Protein AF-A0A812JKE9-F1 (afdb_monomer_lite)

Radius of gyration: 22.15 Å; chains: 1; bounding box: 52×51×67 Å

Secondary structure (DSSP, 8-state):
---HHHHHHHHHHHHT-S-HHHHHHHHHHHHHHHHHHHHHHTS-GGGTB-HHHHHHHHHHTTTTS-PPP--TTTTTS--SSTTTTHHHHHHHTTTT-EEEETTEEE---B-HHHHHHHHHHHHHHHHTT-----SSSS--SEEETTTTT-HHHHHHHIIIIIHHHHHHHSTTTSS---EEEEEEE-B-GGGTSSB-EEEEEE-SSSEEEEEEE-S--S-EEEEEEEETTSTTTTSEEEEEEPSS--EEEEEEEE-S----S-PEEEEEEE-

pLDDT: mean 71.13, std 16.64, range [35.12, 91.56]

Structure (mmCIF, N/CA/C/O backbone):
data_AF-A0A812JKE9-F1
#
_entry.id   AF-A0A812JKE9-F1
#
loop_
_atom_site.group_PDB
_atom_site.id
_atom_site.type_symbol
_atom_site.label_atom_id
_atom_site.label_alt_id
_atom_site.label_comp_id
_atom_site.label_asym_id
_atom_site.label_entity_id
_atom_site.label_seq_id
_atom_site.pdbx_PDB_ins_code
_atom_site.Cartn_x
_atom_site.Cartn_y
_atom_site.Cartn_z
_atom_site.occupancy
_atom_site.B_iso_or_equiv
_atom_site.auth_seq_id
_atom_site.auth_comp_id
_atom_site.auth_asym_id
_atom_site.auth_atom_id
_atom_site.pdbx_PDB_model_num
ATOM 1 N N . MET A 1 1 ? 4.726 -17.428 24.607 1.00 35.12 1 MET A N 1
ATOM 2 C CA . MET A 1 1 ? 3.629 -18.123 25.317 1.00 35.12 1 MET A CA 1
ATOM 3 C C . MET A 1 1 ? 3.468 -17.506 26.710 1.00 35.12 1 MET A C 1
ATOM 5 O O . MET A 1 1 ? 3.909 -18.094 27.684 1.00 35.12 1 MET A O 1
ATOM 9 N N . VAL A 1 2 ? 2.908 -16.292 26.806 1.00 38.97 2 VAL A N 1
ATOM 10 C CA . VAL A 1 2 ? 2.657 -15.586 28.082 1.00 38.97 2 VAL A CA 1
ATOM 11 C C . VAL A 1 2 ? 1.394 -14.734 27.911 1.00 38.97 2 VAL A C 1
ATOM 13 O O . VAL A 1 2 ? 1.478 -13.627 27.402 1.00 38.97 2 VAL A O 1
ATOM 16 N N . LEU A 1 3 ? 0.230 -15.288 28.260 1.00 35.16 3 LEU A N 1
ATOM 17 C CA . LEU A 1 3 ? -1.089 -14.629 28.183 1.00 35.16 3 LEU A CA 1
ATOM 18 C C . LEU A 1 3 ? -2.112 -15.011 29.291 1.00 35.16 3 LEU A C 1
ATOM 20 O O . LEU A 1 3 ? -2.928 -14.144 29.595 1.00 35.16 3 LEU A O 1
ATOM 24 N N . PRO A 1 4 ? -2.094 -16.199 29.953 1.00 46.66 4 PRO A N 1
ATOM 25 C CA . PRO A 1 4 ? -3.204 -16.611 30.836 1.00 46.66 4 PRO A CA 1
ATOM 26 C C . PRO A 1 4 ? -3.568 -15.620 31.952 1.00 46.66 4 PRO A C 1
ATOM 28 O O . PRO A 1 4 ? -4.738 -15.330 32.176 1.00 46.66 4 PRO A O 1
ATOM 31 N N . LYS A 1 5 ? -2.562 -15.029 32.613 1.00 44.50 5 LYS A N 1
ATOM 32 C CA . LYS A 1 5 ? -2.777 -14.167 33.788 1.00 44.50 5 LYS A CA 1
ATOM 33 C C . LYS A 1 5 ? -3.502 -12.847 33.496 1.00 44.50 5 LYS A C 1
ATOM 35 O O . LYS A 1 5 ? -4.010 -12.238 34.429 1.00 44.50 5 LYS A O 1
ATOM 40 N N . GLN A 1 6 ? -3.535 -12.379 32.245 1.00 45.44 6 GLN A N 1
ATOM 41 C CA . GLN A 1 6 ? -4.278 -11.160 31.894 1.00 45.44 6 GLN A CA 1
ATOM 42 C C . GLN A 1 6 ? -5.751 -11.454 31.582 1.00 45.44 6 GLN A C 1
ATOM 44 O O . GLN A 1 6 ? -6.602 -10.631 31.909 1.00 45.44 6 GLN A O 1
ATOM 49 N N . GLU A 1 7 ? -6.063 -12.631 31.028 1.00 47.06 7 GLU A N 1
ATOM 50 C CA . GLU A 1 7 ? -7.447 -13.070 30.798 1.00 47.06 7 GLU A CA 1
ATOM 51 C C . GLU A 1 7 ? -8.168 -13.318 32.139 1.00 47.06 7 GLU A C 1
ATOM 53 O O . GLU A 1 7 ? -9.279 -12.826 32.335 1.00 47.06 7 GLU A O 1
ATOM 58 N N . GLU A 1 8 ? -7.508 -13.968 33.109 1.00 51.12 8 GLU A N 1
ATOM 59 C CA . GLU A 1 8 ? -8.048 -14.173 34.468 1.00 51.12 8 GLU A CA 1
ATOM 60 C C . GLU A 1 8 ? -8.287 -12.844 35.209 1.00 51.12 8 GLU A C 1
ATOM 62 O O . GLU A 1 8 ? -9.342 -12.649 35.811 1.00 51.12 8 GLU A O 1
ATOM 67 N N . MET A 1 9 ? -7.335 -11.905 35.132 1.00 49.47 9 MET A N 1
ATOM 68 C CA . MET A 1 9 ? -7.422 -10.606 35.812 1.00 49.47 9 MET A CA 1
ATOM 69 C C . MET A 1 9 ? -8.512 -9.696 35.226 1.00 49.47 9 MET A C 1
ATOM 71 O O . MET A 1 9 ? -9.181 -8.983 35.970 1.00 49.47 9 MET A O 1
ATOM 75 N N . LEU A 1 10 ? -8.706 -9.707 33.903 1.00 49.03 10 LEU A N 1
ATOM 76 C CA . LEU A 1 10 ? -9.804 -8.970 33.271 1.00 49.03 10 LEU A CA 1
ATOM 77 C C . LEU A 1 10 ? -11.162 -9.596 33.596 1.00 49.03 10 LEU A C 1
ATOM 79 O O . LEU A 1 10 ? -12.120 -8.863 33.818 1.00 49.03 10 LEU A O 1
ATOM 83 N N . SER A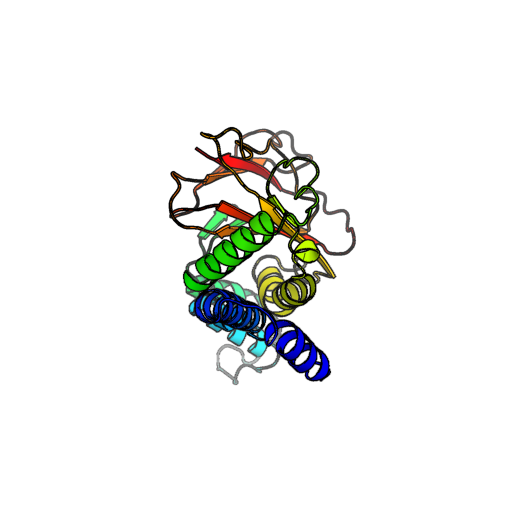 1 11 ? -11.237 -10.927 33.669 1.00 55.47 11 SER A N 1
ATOM 84 C CA . SER A 1 11 ? -12.476 -11.636 34.007 1.00 55.47 11 SER A CA 1
ATOM 85 C C . SER A 1 11 ? -12.943 -11.299 35.427 1.00 55.47 11 SER A C 1
ATOM 87 O O . SER A 1 11 ? -14.098 -10.920 35.605 1.00 55.47 11 SER A O 1
ATOM 89 N N . SER A 1 12 ? -12.047 -11.331 36.421 1.00 59.03 12 SER A N 1
ATOM 90 C CA . SER A 1 12 ? -12.404 -11.009 37.811 1.00 59.03 12 SER A CA 1
ATOM 91 C C . SER A 1 12 ? -12.778 -9.536 38.022 1.00 59.03 12 SER A C 1
ATOM 93 O O . SER A 1 12 ? -13.699 -9.246 38.779 1.00 59.03 12 SER A O 1
ATOM 95 N N . LEU A 1 13 ? -12.153 -8.602 37.293 1.00 54.75 13 LEU A N 1
ATOM 96 C CA . LEU A 1 13 ? -12.527 -7.177 37.294 1.00 54.75 13 LEU A CA 1
ATOM 97 C C . LEU A 1 13 ? -13.944 -6.898 36.752 1.00 54.75 13 LEU A C 1
ATOM 99 O O . LEU A 1 13 ? -14.454 -5.791 36.928 1.00 54.75 13 LEU A O 1
ATOM 103 N N . LEU A 1 14 ? -14.567 -7.866 36.073 1.00 53.22 14 LEU A N 1
ATOM 104 C CA . LEU A 1 14 ? -15.873 -7.721 35.427 1.00 53.22 14 LEU A CA 1
ATOM 105 C C . LEU A 1 14 ? -17.004 -8.438 36.187 1.00 53.22 14 LEU A C 1
ATOM 107 O O . LEU A 1 14 ? -18.167 -8.106 35.972 1.00 53.22 14 LEU A O 1
ATOM 111 N N . GLU A 1 15 ? -16.722 -9.366 37.104 1.00 56.12 15 GLU A N 1
ATOM 112 C CA . GLU A 1 15 ? -17.781 -10.093 37.831 1.00 56.12 15 GLU A CA 1
ATOM 113 C C . GLU A 1 15 ? -18.579 -9.209 38.816 1.00 56.12 15 GLU A C 1
ATOM 115 O O . GLU A 1 15 ? -19.767 -9.460 39.035 1.00 56.12 15 GLU A O 1
ATOM 120 N N . ASP A 1 16 ? -17.973 -8.133 39.333 1.00 56.72 16 ASP A N 1
ATOM 121 C CA . ASP A 1 16 ? -18.543 -7.267 40.382 1.00 56.72 16 ASP A CA 1
ATOM 122 C C . ASP A 1 16 ? -19.416 -6.091 39.876 1.00 56.72 16 ASP A C 1
ATOM 124 O O . ASP A 1 16 ? -19.955 -5.322 40.678 1.00 56.72 16 ASP A O 1
ATOM 128 N N . LEU A 1 17 ? -19.595 -5.912 38.559 1.00 51.66 17 LEU A N 1
ATOM 129 C CA . LEU A 1 17 ? -20.320 -4.751 38.013 1.00 51.66 17 LEU A CA 1
ATOM 130 C C . LEU A 1 17 ? -21.839 -4.997 37.828 1.00 51.66 17 LEU A C 1
ATOM 132 O O . LEU A 1 17 ? -22.250 -5.931 37.128 1.00 51.66 17 LEU A O 1
ATOM 136 N N . PRO A 1 18 ? -22.721 -4.134 38.381 1.00 47.62 18 PRO A N 1
ATOM 137 C CA . PRO A 1 18 ? -24.167 -4.288 38.244 1.00 47.62 18 PRO A CA 1
ATOM 138 C C . PRO A 1 18 ? -24.643 -3.927 36.829 1.00 47.62 18 PRO A C 1
ATOM 140 O O . PRO A 1 18 ? -24.524 -2.788 36.385 1.00 47.62 18 PRO A O 1
ATOM 143 N N . GLY A 1 19 ? -25.242 -4.898 36.134 1.00 55.62 19 GLY A N 1
ATOM 144 C CA . GLY A 1 19 ? -25.811 -4.702 34.791 1.00 55.62 19 GLY A CA 1
ATOM 145 C C . GLY A 1 19 ? -25.475 -5.824 33.812 1.00 55.62 19 GLY A C 1
ATOM 146 O O . GLY A 1 19 ? -25.003 -5.557 32.710 1.00 55.62 19 GLY A O 1
ATOM 147 N N . LYS A 1 20 ? -25.719 -7.086 34.200 1.00 52.47 20 LYS A N 1
ATOM 148 C CA . LYS A 1 20 ? -25.190 -8.290 33.523 1.00 52.47 20 LYS A CA 1
ATOM 149 C C . LYS A 1 20 ? -25.412 -8.354 32.003 1.00 52.47 20 LYS A C 1
ATOM 151 O O . LYS A 1 20 ? -24.561 -8.894 31.314 1.00 52.47 20 LYS A O 1
ATOM 156 N N . GLN A 1 21 ? -26.497 -7.794 31.462 1.00 54.78 21 GLN A N 1
ATOM 157 C CA . GLN A 1 21 ? -26.738 -7.759 30.008 1.00 54.78 21 GLN A CA 1
ATOM 158 C C . GLN A 1 21 ? -25.895 -6.700 29.278 1.00 54.78 21 GLN A C 1
ATOM 160 O O . GLN A 1 21 ? -25.308 -7.002 28.241 1.00 54.78 21 GLN A O 1
ATOM 165 N N . ALA A 1 22 ? -25.787 -5.486 29.826 1.00 50.97 22 ALA A N 1
ATOM 166 C CA . ALA A 1 22 ? -24.920 -4.446 29.269 1.00 50.97 22 ALA A CA 1
ATOM 167 C C . ALA A 1 22 ? -23.444 -4.850 29.391 1.00 50.97 22 ALA A C 1
ATOM 169 O O . ALA A 1 22 ? -22.674 -4.683 28.448 1.00 50.97 22 ALA A O 1
ATOM 170 N N . LEU A 1 23 ? -23.073 -5.460 30.521 1.00 48.72 23 LEU A N 1
ATOM 171 C CA . LEU A 1 23 ? -21.725 -5.965 30.726 1.00 48.72 23 LEU A CA 1
ATOM 172 C C . LEU A 1 23 ? -21.407 -7.144 29.803 1.00 48.72 23 LEU A C 1
ATOM 174 O O . LEU A 1 23 ? -20.358 -7.127 29.178 1.00 48.72 23 LEU A O 1
ATOM 178 N N . ALA A 1 24 ? -22.312 -8.115 29.630 1.00 48.69 24 ALA A N 1
ATOM 179 C CA . ALA A 1 24 ? -22.117 -9.210 28.677 1.00 48.69 24 ALA A CA 1
ATOM 180 C C . ALA A 1 24 ? -21.975 -8.710 27.229 1.00 48.69 24 ALA A C 1
ATOM 182 O O . ALA A 1 24 ? -21.157 -9.246 26.489 1.00 48.69 24 ALA A O 1
ATOM 183 N N . ALA A 1 25 ? -22.696 -7.656 26.831 1.00 51.53 25 ALA A N 1
ATOM 184 C CA . ALA A 1 25 ? -22.502 -7.020 25.527 1.00 51.53 25 ALA A CA 1
ATOM 185 C C . ALA A 1 25 ? -21.120 -6.353 25.411 1.00 51.53 25 ALA A C 1
ATOM 187 O O . ALA A 1 25 ? -20.430 -6.554 24.413 1.00 51.53 25 ALA A O 1
ATOM 188 N N . VAL A 1 26 ? -20.674 -5.614 26.434 1.00 52.88 26 VAL A N 1
ATOM 189 C CA . VAL A 1 26 ? -19.324 -5.021 26.475 1.00 52.88 26 VAL A CA 1
ATOM 190 C C . VAL A 1 26 ? -18.241 -6.105 26.459 1.00 52.88 26 VAL A C 1
ATOM 192 O O . VAL A 1 26 ? -17.297 -5.988 25.686 1.00 52.88 26 VAL A O 1
ATOM 195 N N . VAL A 1 27 ? -18.392 -7.173 27.246 1.00 52.12 27 VAL A N 1
ATOM 196 C CA . VAL A 1 27 ? -17.450 -8.301 27.343 1.00 52.12 27 VAL A CA 1
ATOM 197 C C . VAL A 1 27 ? -17.414 -9.101 26.044 1.00 52.12 27 VAL A C 1
ATOM 199 O O . VAL A 1 27 ? -16.321 -9.377 25.567 1.00 52.12 27 VAL A O 1
ATOM 202 N N . SER A 1 28 ? -18.563 -9.403 25.423 1.00 51.88 28 SER A N 1
ATOM 203 C CA . SER A 1 28 ? -18.612 -9.994 24.076 1.00 51.88 28 SER A CA 1
ATOM 204 C C . SER A 1 28 ? -17.886 -9.090 23.097 1.00 51.88 28 SER A C 1
ATOM 206 O O . SER A 1 28 ? -16.969 -9.547 22.439 1.00 51.88 28 SER A O 1
ATOM 208 N N . THR A 1 29 ? -18.177 -7.785 23.085 1.00 54.06 29 THR A N 1
ATOM 209 C CA . THR A 1 29 ? -17.483 -6.848 22.191 1.00 54.06 29 THR A CA 1
ATOM 210 C C . THR A 1 29 ? -15.973 -6.812 22.464 1.00 54.06 29 THR A C 1
ATOM 212 O O . THR A 1 29 ? -15.193 -6.720 21.526 1.00 54.06 29 THR A O 1
ATOM 215 N N . VAL A 1 30 ? -15.521 -6.908 23.720 1.00 54.34 30 VAL A N 1
ATOM 216 C CA . VAL A 1 30 ? -14.092 -7.006 24.077 1.00 54.34 30 VAL A CA 1
ATOM 217 C C . VAL A 1 30 ? -13.493 -8.347 23.645 1.00 54.34 30 VAL A C 1
ATOM 219 O O . VAL A 1 30 ? -12.358 -8.365 23.183 1.00 54.34 30 VAL A O 1
ATOM 222 N N . TRP A 1 31 ? -14.233 -9.451 23.729 1.00 48.84 31 TRP A N 1
ATOM 223 C CA . TRP A 1 31 ? -13.770 -10.772 23.309 1.00 48.84 31 TRP A CA 1
ATOM 224 C C . TRP A 1 31 ? -13.749 -10.923 21.785 1.00 48.84 31 TRP A C 1
ATOM 226 O O . TRP A 1 31 ? -12.776 -11.428 21.242 1.00 48.84 31 TRP A O 1
ATOM 236 N N . ASP A 1 32 ? -14.752 -10.392 21.087 1.00 53.97 32 ASP A N 1
ATOM 237 C CA . ASP A 1 32 ? -14.814 -10.262 19.631 1.00 53.97 32 ASP A CA 1
ATOM 238 C C . ASP A 1 32 ? -13.714 -9.316 19.120 1.00 53.97 32 ASP A C 1
ATOM 240 O O . ASP A 1 32 ? -13.079 -9.603 18.109 1.00 53.97 32 ASP A O 1
ATOM 244 N N . ARG A 1 33 ? -13.399 -8.236 19.855 1.00 54.94 33 ARG A N 1
ATOM 245 C CA . ARG A 1 33 ? -12.223 -7.382 19.596 1.00 54.94 33 ARG A CA 1
ATOM 246 C C . ARG A 1 33 ? -10.916 -8.129 19.825 1.00 54.94 33 ARG A C 1
ATOM 248 O O . ARG A 1 33 ? -10.059 -8.073 18.959 1.00 54.94 33 ARG A O 1
ATOM 255 N N . LEU A 1 34 ? -10.755 -8.861 20.930 1.00 51.88 34 LEU A N 1
ATOM 256 C CA . LEU A 1 34 ? -9.576 -9.704 21.176 1.00 51.88 34 LEU A CA 1
ATOM 257 C C . LEU A 1 34 ? -9.468 -10.847 20.157 1.00 51.88 34 LEU A C 1
ATOM 259 O O . LEU A 1 34 ? -8.362 -11.274 19.840 1.00 51.88 34 LEU A O 1
ATOM 263 N N . ALA A 1 35 ? -10.585 -11.321 19.605 1.00 50.03 35 ALA A N 1
ATOM 264 C CA . ALA A 1 35 ? -10.626 -12.271 18.504 1.00 50.03 35 ALA A CA 1
ATOM 265 C C . ALA A 1 35 ? -10.258 -11.607 17.170 1.00 50.03 35 ALA A C 1
ATOM 267 O O . ALA A 1 35 ? -9.522 -12.217 16.406 1.00 50.03 35 ALA A O 1
ATOM 268 N N . ALA A 1 36 ? -10.667 -10.361 16.912 1.00 47.62 36 ALA A N 1
ATOM 269 C CA . ALA A 1 36 ? -10.234 -9.561 15.761 1.00 47.62 36 ALA A CA 1
ATOM 270 C C . ALA A 1 36 ? -8.747 -9.152 15.844 1.00 47.62 36 ALA A C 1
ATOM 272 O O . ALA A 1 36 ? -8.081 -9.115 14.815 1.00 47.62 36 ALA A O 1
ATOM 273 N N . PHE A 1 37 ? -8.231 -8.933 17.061 1.00 51.12 37 PHE A N 1
ATOM 274 C CA . PHE A 1 37 ? -6.814 -8.735 17.409 1.00 51.12 37 PHE A CA 1
ATOM 275 C C . PHE A 1 37 ? -5.999 -10.040 17.427 1.00 51.12 37 PHE A C 1
ATOM 277 O O . PHE A 1 37 ? -4.779 -9.993 17.325 1.00 51.12 37 PHE A O 1
ATOM 284 N N . ARG A 1 38 ? -6.623 -11.214 17.600 1.00 49.06 38 ARG A N 1
ATOM 285 C CA . ARG A 1 38 ? -5.969 -12.532 17.435 1.00 49.06 38 ARG A CA 1
ATOM 286 C C . ARG A 1 38 ? -6.007 -12.985 15.977 1.00 49.06 38 ARG A C 1
ATOM 288 O O . ARG A 1 38 ? -5.033 -13.533 15.472 1.00 49.06 38 ARG A O 1
ATOM 295 N N . VAL A 1 39 ? -7.081 -12.677 15.259 1.00 48.09 39 VAL A N 1
ATOM 296 C CA . VAL A 1 39 ? -7.025 -12.384 13.824 1.00 48.09 39 VAL A CA 1
ATOM 297 C C . VAL A 1 39 ? -6.072 -11.189 13.613 1.00 48.09 39 VAL A C 1
ATOM 299 O O . VAL A 1 39 ? -5.662 -10.548 14.573 1.00 48.09 39 VAL A O 1
ATOM 302 N N . LEU A 1 40 ? -5.595 -10.940 12.393 1.00 51.47 40 LEU A N 1
ATOM 303 C CA . LEU A 1 40 ? -4.446 -10.053 12.142 1.00 51.47 40 LEU A CA 1
ATOM 304 C C . LEU A 1 40 ? -3.163 -10.585 12.819 1.00 51.47 40 LEU A C 1
ATOM 306 O O . LEU A 1 40 ? -2.409 -11.290 12.158 1.00 51.47 40 LEU A O 1
ATOM 310 N N . PHE A 1 41 ? -2.930 -10.356 14.118 1.00 49.50 41 PHE A N 1
ATOM 311 C CA . PHE A 1 41 ? -1.665 -10.692 14.796 1.00 49.50 41 PHE A CA 1
ATOM 312 C C . PHE A 1 41 ? -1.319 -12.194 14.842 1.00 49.50 41 PHE A C 1
ATOM 314 O O . PHE A 1 41 ? -0.140 -12.524 14.946 1.00 49.50 41 PHE A O 1
ATOM 321 N N . ALA A 1 42 ? -2.289 -13.116 14.762 1.00 45.34 42 ALA A N 1
ATOM 322 C CA . ALA A 1 42 ? -2.026 -14.555 14.576 1.00 45.34 42 ALA A CA 1
ATOM 323 C C . ALA A 1 42 ? -2.538 -15.106 13.230 1.00 45.34 42 ALA A C 1
ATOM 325 O O . ALA A 1 42 ? -2.420 -16.302 12.960 1.00 45.34 42 ALA A O 1
ATOM 326 N N . SER A 1 43 ? -3.085 -14.251 12.360 1.00 50.12 43 SER A N 1
ATOM 327 C CA . SER A 1 43 ? -3.413 -14.622 10.980 1.00 50.12 43 SER A CA 1
ATOM 328 C C . SER A 1 43 ? -2.205 -14.386 10.089 1.00 50.12 43 SER A C 1
ATOM 330 O O . SER A 1 43 ? -1.741 -13.258 9.965 1.00 50.12 43 SER A O 1
ATOM 332 N N . SER A 1 44 ? -1.736 -15.408 9.372 1.00 66.38 44 SER A N 1
ATOM 333 C CA . SER A 1 44 ? -0.840 -15.142 8.244 1.00 66.38 44 SER A CA 1
ATOM 334 C C . SER A 1 44 ? -1.558 -14.199 7.275 1.00 66.38 44 SER A C 1
ATOM 336 O O . SER A 1 44 ? -2.638 -14.559 6.800 1.00 66.38 44 SER A O 1
ATOM 338 N N . TRP A 1 45 ? -0.951 -13.059 6.931 1.00 72.00 45 TRP A N 1
ATOM 339 C CA . TRP A 1 45 ? -1.477 -12.086 5.959 1.00 72.00 45 TRP A CA 1
ATOM 340 C C . TRP A 1 45 ? -2.058 -12.738 4.696 1.00 72.00 45 TRP A C 1
ATOM 342 O O . TRP A 1 45 ? -3.056 -12.277 4.157 1.00 72.00 45 TRP A O 1
ATOM 352 N N . LEU A 1 46 ? -1.499 -13.885 4.299 1.00 77.81 46 LEU A N 1
ATOM 353 C CA . LEU A 1 46 ? -1.971 -14.815 3.270 1.00 77.81 46 LEU A CA 1
ATOM 354 C C . LEU A 1 46 ? -3.486 -15.126 3.270 1.00 77.81 46 LEU A C 1
ATOM 356 O O . LEU A 1 46 ? -4.011 -15.457 2.209 1.00 77.81 46 LEU A O 1
ATOM 360 N N . SER A 1 47 ? -4.203 -15.089 4.402 1.00 82.88 47 SER A N 1
ATOM 361 C CA . SER A 1 47 ? -5.673 -15.269 4.431 1.00 82.88 47 SER A CA 1
ATOM 362 C C . SER A 1 47 ? -6.443 -14.041 3.945 1.00 82.88 47 SER A C 1
ATOM 364 O O . SER A 1 47 ? -7.584 -14.166 3.513 1.00 82.88 47 SER A O 1
ATOM 366 N N . PHE A 1 48 ? -5.806 -12.876 4.014 1.00 88.00 48 PHE A N 1
ATOM 367 C CA . PHE A 1 48 ? -6.342 -11.564 3.675 1.00 88.00 48 PHE A CA 1
ATOM 368 C C . PHE A 1 48 ? -5.841 -11.021 2.334 1.00 88.00 48 PHE A C 1
ATOM 370 O O . PHE A 1 48 ? -6.337 -9.995 1.879 1.00 88.00 48 PHE A O 1
ATOM 377 N N . LEU A 1 49 ? -4.894 -11.704 1.687 1.00 89.88 49 LEU A N 1
ATOM 378 C CA . LEU A 1 49 ? -4.464 -11.385 0.327 1.00 89.88 49 LEU A CA 1
ATOM 379 C C . LEU A 1 49 ? -5.494 -11.831 -0.710 1.00 89.88 49 LEU A C 1
ATOM 381 O O . LEU A 1 49 ? -6.180 -12.841 -0.527 1.00 89.88 49 LEU A O 1
ATOM 385 N N . ASP A 1 50 ? -5.505 -11.148 -1.853 1.00 89.81 50 ASP A N 1
ATOM 386 C CA . ASP A 1 50 ? -6.128 -11.669 -3.067 1.00 89.81 50 ASP A CA 1
ATOM 387 C C . ASP A 1 50 ? -5.629 -13.112 -3.352 1.00 89.81 50 ASP A C 1
ATOM 389 O O . ASP A 1 50 ? -4.423 -13.383 -3.259 1.00 89.81 50 ASP A O 1
ATOM 393 N N . PRO A 1 51 ? -6.510 -14.072 -3.704 1.00 88.81 51 PRO A N 1
ATOM 394 C CA . PRO A 1 51 ? -6.111 -15.463 -3.921 1.00 88.81 51 PRO A CA 1
ATOM 395 C C . PRO A 1 51 ? -5.026 -15.652 -4.992 1.00 88.81 51 PRO A C 1
ATOM 397 O O . PRO A 1 51 ? -4.200 -16.562 -4.882 1.00 88.81 51 PRO A O 1
ATOM 400 N N . ARG A 1 52 ? -4.992 -14.800 -6.021 1.00 88.56 52 ARG A N 1
ATOM 401 C CA . ARG A 1 52 ? -3.984 -14.823 -7.090 1.00 88.56 52 ARG A CA 1
ATOM 402 C C . ARG A 1 52 ? -2.656 -14.283 -6.577 1.00 88.56 52 ARG A C 1
ATOM 404 O O . ARG A 1 52 ? -1.625 -14.890 -6.864 1.00 88.56 52 ARG A O 1
ATOM 411 N N . LEU A 1 53 ? -2.678 -13.226 -5.759 1.00 88.94 53 LEU A N 1
ATOM 412 C CA . LEU A 1 53 ? -1.485 -12.716 -5.073 1.00 88.94 53 LEU A CA 1
ATOM 413 C C . LEU A 1 53 ? -0.904 -13.767 -4.119 1.00 88.94 53 LEU A C 1
ATOM 415 O O . LEU A 1 53 ? 0.293 -14.052 -4.155 1.00 88.94 53 LEU A O 1
ATOM 419 N N . ARG A 1 54 ? -1.749 -14.433 -3.326 1.00 88.38 54 ARG A N 1
ATOM 420 C CA . ARG A 1 54 ? -1.328 -15.540 -2.454 1.00 88.38 54 ARG A CA 1
ATOM 421 C C . ARG A 1 54 ? -0.656 -16.671 -3.247 1.00 88.38 54 ARG A C 1
ATOM 423 O O . ARG A 1 54 ? 0.384 -17.185 -2.834 1.00 88.38 54 ARG A O 1
ATOM 430 N N . LEU A 1 55 ? -1.223 -17.047 -4.398 1.00 85.31 55 LEU A N 1
ATOM 431 C CA . LEU A 1 55 ? -0.655 -18.058 -5.302 1.00 85.31 55 LEU A CA 1
ATOM 432 C C . LEU A 1 55 ? 0.628 -17.592 -6.012 1.00 85.31 55 LEU A C 1
ATOM 434 O O . LEU A 1 55 ? 1.475 -18.428 -6.333 1.00 85.31 55 LEU A O 1
ATOM 438 N N . LEU A 1 56 ? 0.780 -16.291 -6.276 1.00 84.69 56 LEU A N 1
ATOM 439 C CA . LEU A 1 56 ? 2.017 -15.691 -6.781 1.00 84.69 56 LEU A CA 1
ATOM 440 C C . LEU A 1 56 ? 3.130 -15.820 -5.737 1.00 84.69 56 LEU A C 1
ATOM 442 O O . LEU A 1 56 ? 4.162 -16.419 -6.035 1.00 84.69 56 LEU A O 1
ATOM 446 N N . LEU A 1 57 ? 2.902 -15.327 -4.517 1.00 84.62 57 LEU A N 1
ATOM 447 C CA . LEU A 1 57 ? 3.884 -15.359 -3.429 1.00 84.62 57 LEU A CA 1
ATOM 448 C C . LEU A 1 57 ? 4.335 -16.788 -3.120 1.00 84.62 57 LEU A C 1
ATOM 450 O O . LEU A 1 57 ? 5.532 -17.054 -3.071 1.00 84.62 57 LEU A O 1
ATOM 454 N N . ALA A 1 58 ? 3.397 -17.737 -3.032 1.00 82.75 58 ALA A N 1
ATOM 455 C CA . ALA A 1 58 ? 3.720 -19.149 -2.825 1.00 82.75 58 ALA A CA 1
ATOM 456 C C . ALA A 1 58 ? 4.655 -19.723 -3.911 1.00 82.75 58 ALA A C 1
ATOM 458 O O . ALA A 1 58 ? 5.495 -20.567 -3.607 1.00 82.75 58 ALA A O 1
ATOM 459 N N . ARG A 1 59 ? 4.547 -19.258 -5.166 1.00 79.31 59 ARG A N 1
ATOM 460 C CA . ARG A 1 59 ? 5.457 -19.650 -6.258 1.00 79.31 59 ARG A CA 1
ATOM 461 C C . ARG A 1 59 ? 6.795 -18.923 -6.204 1.00 79.31 59 ARG A C 1
ATOM 463 O O . ARG A 1 59 ? 7.809 -19.554 -6.479 1.00 79.31 59 ARG A O 1
ATOM 470 N N . LEU A 1 60 ? 6.814 -17.639 -5.843 1.00 77.12 60 LEU A N 1
ATOM 471 C CA . LEU A 1 60 ? 8.059 -16.884 -5.659 1.00 77.12 60 LEU A CA 1
ATOM 472 C C . LEU A 1 60 ? 8.914 -17.518 -4.548 1.00 77.12 60 LEU A C 1
ATOM 474 O O . LEU A 1 60 ? 10.102 -17.747 -4.758 1.00 77.12 60 LEU A O 1
ATOM 478 N N . SER A 1 61 ? 8.301 -17.937 -3.436 1.00 69.69 61 SER A N 1
ATOM 479 C CA . SER A 1 61 ? 8.982 -18.666 -2.353 1.00 69.69 61 SER A CA 1
ATOM 480 C C . SER A 1 61 ? 9.482 -20.066 -2.744 1.00 69.69 61 SER A C 1
ATOM 482 O O . SER A 1 61 ? 10.391 -20.584 -2.104 1.00 69.69 61 SER A O 1
ATOM 484 N N . GLN A 1 62 ? 8.909 -20.693 -3.779 1.00 63.38 62 GLN A N 1
ATOM 485 C CA . GLN A 1 62 ? 9.340 -22.000 -4.307 1.00 63.38 62 GLN A CA 1
ATOM 486 C C . GLN A 1 62 ? 10.383 -21.886 -5.437 1.00 63.38 62 GLN A C 1
ATOM 488 O O . GLN A 1 62 ? 11.006 -22.882 -5.803 1.00 63.38 62 GLN A O 1
ATOM 493 N N . GLY A 1 63 ? 10.574 -20.693 -6.010 1.00 53.94 63 GLY A N 1
ATOM 494 C CA . GLY A 1 63 ? 11.367 -20.477 -7.226 1.00 53.94 63 GLY A CA 1
ATOM 495 C C . GLY A 1 63 ? 12.888 -20.541 -7.055 1.00 53.94 63 GLY A C 1
ATOM 496 O O . GLY A 1 63 ? 13.605 -20.488 -8.049 1.00 53.94 63 GLY A O 1
ATOM 497 N N . SER A 1 64 ? 13.397 -20.667 -5.829 1.00 50.06 64 SER A N 1
ATOM 498 C CA . SER A 1 64 ? 14.827 -20.560 -5.506 1.00 50.06 64 SER A CA 1
ATOM 499 C C . SER A 1 64 ? 15.662 -21.829 -5.746 1.00 50.06 64 SER A C 1
ATOM 501 O O . SER A 1 64 ? 16.861 -21.803 -5.477 1.00 50.06 64 SER A O 1
ATOM 503 N N . GLY A 1 65 ? 15.080 -22.941 -6.229 1.00 47.84 65 GLY A N 1
ATOM 504 C CA . GLY A 1 65 ? 15.779 -24.239 -6.191 1.00 47.84 65 GLY A CA 1
ATOM 505 C C . GLY A 1 65 ? 15.435 -25.320 -7.223 1.00 47.84 65 GLY A C 1
ATOM 506 O O . GLY A 1 65 ? 15.898 -26.447 -7.057 1.00 47.84 65 GLY A O 1
ATOM 507 N N . THR A 1 66 ? 14.662 -25.061 -8.286 1.00 42.47 66 THR A N 1
ATOM 508 C CA . THR A 1 66 ? 14.350 -26.113 -9.281 1.00 42.47 66 THR A CA 1
ATOM 509 C C . THR A 1 66 ? 15.270 -26.069 -10.501 1.00 42.47 66 THR A C 1
ATOM 511 O O . THR A 1 66 ? 15.089 -25.236 -11.391 1.00 42.47 66 THR A O 1
ATOM 514 N N . GLN A 1 67 ? 16.213 -27.015 -10.590 1.00 47.31 67 GLN A N 1
ATOM 515 C CA . GLN A 1 67 ? 16.964 -27.265 -11.826 1.00 47.31 67 GLN A CA 1
ATOM 516 C C . GLN A 1 67 ? 16.004 -27.642 -12.966 1.00 47.31 67 GLN A C 1
ATOM 518 O O . GLN A 1 67 ? 15.164 -28.532 -12.827 1.00 47.31 67 GLN A O 1
ATOM 523 N N . HIS A 1 68 ? 16.138 -26.973 -14.112 1.00 47.25 68 HIS A N 1
ATOM 524 C CA . HIS A 1 68 ? 15.304 -27.231 -15.284 1.00 47.25 68 HIS A CA 1
ATOM 525 C C . HIS A 1 68 ? 15.572 -28.654 -15.828 1.00 47.25 68 HIS A C 1
ATOM 527 O O . HIS A 1 68 ? 16.716 -28.956 -16.177 1.00 47.25 68 HIS A O 1
ATOM 533 N N . PRO A 1 69 ? 14.556 -29.529 -15.990 1.00 51.25 69 PRO A N 1
ATOM 534 C CA . PRO A 1 69 ? 14.762 -30.882 -16.512 1.00 51.25 69 PRO A CA 1
ATOM 535 C C . PRO A 1 69 ? 15.326 -30.836 -17.940 1.00 51.25 69 PRO A C 1
ATOM 537 O O . PRO A 1 69 ? 14.945 -29.975 -18.733 1.00 51.25 69 PRO A O 1
ATOM 540 N N . ALA A 1 70 ? 16.244 -31.747 -18.276 1.00 55.84 70 ALA A N 1
ATOM 541 C CA . ALA A 1 70 ? 17.104 -31.665 -19.463 1.00 55.84 70 ALA A CA 1
ATOM 542 C C . ALA A 1 70 ? 16.354 -31.712 -20.817 1.00 55.84 70 ALA A C 1
ATOM 544 O O . ALA A 1 70 ? 16.309 -32.738 -21.502 1.00 55.84 70 ALA A O 1
ATOM 545 N N . CYS A 1 71 ? 15.792 -30.580 -21.249 1.00 56.62 71 CYS A N 1
ATOM 546 C CA . CYS A 1 71 ? 15.096 -30.465 -22.525 1.00 56.62 71 CYS A CA 1
ATOM 547 C C . CYS A 1 71 ? 16.091 -30.343 -23.692 1.00 56.62 71 CYS A C 1
ATOM 549 O O . CYS A 1 71 ? 17.190 -29.797 -23.560 1.00 56.62 71 CYS A O 1
ATOM 551 N N . ARG A 1 72 ? 15.691 -30.808 -24.884 1.00 60.53 72 ARG A N 1
ATOM 552 C CA . ARG A 1 72 ? 16.543 -30.760 -26.091 1.00 60.53 72 ARG A CA 1
ATOM 553 C C . ARG A 1 72 ? 16.968 -29.337 -26.489 1.00 60.53 72 ARG A C 1
ATOM 555 O O . ARG A 1 72 ? 17.964 -29.193 -27.183 1.00 60.53 72 ARG A O 1
ATOM 562 N N . ARG A 1 73 ? 16.240 -28.302 -26.048 1.00 55.28 73 ARG A N 1
ATOM 563 C CA . ARG A 1 73 ? 16.482 -26.889 -26.393 1.00 55.28 73 ARG A CA 1
ATOM 564 C C . ARG A 1 73 ? 17.611 -26.237 -25.579 1.00 55.28 73 ARG A C 1
ATOM 566 O O . ARG A 1 73 ? 18.167 -25.246 -26.039 1.00 55.28 73 ARG A O 1
ATOM 573 N N . CYS A 1 74 ? 17.954 -26.799 -24.414 1.00 56.38 74 CYS A N 1
ATOM 574 C CA . CYS A 1 74 ? 18.947 -26.241 -23.485 1.00 56.38 74 CYS A CA 1
ATOM 575 C C . CYS A 1 74 ? 20.244 -27.066 -23.378 1.00 56.38 74 CYS A C 1
ATOM 577 O O . CYS A 1 74 ? 21.157 -26.666 -22.662 1.00 56.38 74 CYS A O 1
ATOM 579 N N . ARG A 1 75 ? 20.370 -28.202 -24.085 1.00 56.91 75 ARG A N 1
ATOM 580 C CA . ARG A 1 75 ? 21.645 -28.941 -24.149 1.00 56.91 75 ARG A CA 1
ATOM 581 C C . ARG A 1 75 ? 22.731 -28.061 -24.782 1.00 56.91 75 ARG A C 1
ATOM 583 O O . ARG A 1 75 ? 22.542 -27.576 -25.893 1.00 56.91 75 ARG A O 1
ATOM 590 N N . GLY A 1 76 ? 23.863 -27.906 -24.095 1.00 54.69 76 GLY A N 1
ATOM 591 C CA . GLY A 1 76 ? 25.039 -27.197 -24.616 1.00 54.69 76 GLY A CA 1
ATOM 592 C C . GLY A 1 76 ? 24.999 -25.668 -24.508 1.00 54.69 76 GLY A C 1
ATOM 593 O O . GLY A 1 76 ? 25.766 -25.008 -25.198 1.00 54.69 76 GLY A O 1
ATOM 594 N N . ARG A 1 77 ? 24.125 -25.094 -23.671 1.00 52.62 77 ARG A N 1
ATOM 595 C CA . ARG A 1 77 ? 24.182 -23.675 -23.274 1.00 52.62 77 ARG A CA 1
ATOM 596 C C . ARG A 1 77 ? 24.374 -23.584 -21.765 1.00 52.62 77 ARG A C 1
ATOM 598 O O . ARG A 1 77 ? 23.856 -24.438 -21.047 1.00 52.62 77 ARG A O 1
ATOM 605 N N . GLU A 1 78 ? 25.065 -22.553 -21.287 1.00 47.50 78 GLU A N 1
ATOM 606 C CA . GLU A 1 78 ? 25.074 -22.235 -19.857 1.00 47.50 78 GLU A CA 1
ATOM 607 C C . GLU A 1 78 ? 23.634 -21.959 -19.400 1.00 47.50 78 GLU A C 1
ATOM 609 O O . GLU A 1 78 ? 22.915 -21.144 -19.980 1.00 47.50 78 GLU A O 1
ATOM 614 N N . VAL A 1 79 ? 23.176 -22.713 -18.399 1.00 51.03 79 VAL A N 1
ATOM 615 C CA . VAL A 1 79 ? 21.751 -22.797 -18.014 1.00 51.03 79 VAL A CA 1
ATOM 616 C C . VAL A 1 79 ? 21.337 -21.640 -17.086 1.00 51.03 79 VAL A C 1
ATOM 618 O O . VAL A 1 79 ? 20.205 -21.586 -16.619 1.00 51.03 79 VAL A O 1
ATOM 621 N N . THR A 1 80 ? 22.243 -20.704 -16.809 1.00 45.28 80 THR A N 1
ATOM 622 C CA . THR A 1 80 ? 22.176 -19.799 -15.655 1.00 45.28 80 THR A CA 1
ATOM 623 C C . THR A 1 80 ? 21.083 -18.731 -15.744 1.00 45.28 80 THR A C 1
ATOM 625 O O . THR A 1 80 ? 20.326 -18.591 -14.789 1.00 45.28 80 THR A O 1
ATOM 628 N N . ASN A 1 81 ? 20.937 -18.015 -16.870 1.00 45.88 81 ASN A N 1
ATOM 629 C CA . ASN A 1 81 ? 20.240 -16.711 -16.834 1.00 45.88 81 ASN A CA 1
ATOM 630 C C . ASN A 1 81 ? 18.920 -16.604 -17.633 1.00 45.88 81 ASN A C 1
ATOM 632 O O . ASN A 1 81 ? 18.113 -15.723 -17.365 1.00 45.88 81 ASN A O 1
ATOM 636 N N . HIS A 1 82 ? 18.626 -17.488 -18.595 1.00 38.97 82 HIS A N 1
ATOM 637 C CA . HIS A 1 82 ? 17.492 -17.266 -19.520 1.00 38.97 82 HIS A CA 1
ATOM 638 C C . HIS A 1 82 ? 16.084 -17.609 -18.994 1.00 38.97 82 HIS A C 1
ATOM 640 O O . HIS A 1 82 ? 15.105 -17.327 -19.686 1.00 38.97 82 HIS A O 1
ATOM 646 N N . VAL A 1 83 ? 15.956 -18.235 -17.820 1.00 43.75 83 VAL A N 1
ATOM 647 C CA . VAL A 1 83 ? 14.643 -18.603 -17.245 1.00 43.75 83 VAL A CA 1
ATOM 648 C C . VAL A 1 83 ? 14.277 -17.733 -16.040 1.00 43.75 83 VAL A C 1
ATOM 650 O O . VAL A 1 83 ? 13.095 -17.471 -15.842 1.00 43.75 83 VAL A O 1
ATOM 653 N N . ALA A 1 84 ? 15.258 -17.250 -15.270 1.00 48.66 84 ALA A N 1
ATOM 654 C CA . ALA A 1 84 ? 15.018 -16.484 -14.046 1.00 48.66 84 ALA A CA 1
ATOM 655 C C . ALA A 1 84 ? 14.299 -15.148 -14.316 1.00 48.66 84 ALA A C 1
ATOM 657 O O . ALA A 1 84 ? 13.217 -14.925 -13.777 1.00 48.66 84 ALA A O 1
ATOM 658 N N . ASP A 1 85 ? 14.830 -14.315 -15.216 1.00 46.12 85 ASP A N 1
ATOM 659 C CA . ASP A 1 85 ? 14.348 -12.938 -15.442 1.00 46.12 85 ASP A CA 1
ATOM 660 C C . ASP A 1 85 ? 12.910 -12.845 -15.989 1.00 46.12 85 ASP A C 1
ATOM 662 O O . ASP A 1 85 ? 12.210 -11.851 -15.785 1.00 46.12 85 ASP A O 1
ATOM 666 N N . ASP A 1 86 ? 12.440 -13.879 -16.693 1.00 53.97 86 ASP A N 1
ATOM 667 C CA . ASP A 1 86 ? 11.112 -13.887 -17.321 1.00 53.97 86 ASP A CA 1
ATOM 668 C C . ASP A 1 86 ? 10.037 -14.522 -16.412 1.00 53.97 86 ASP A C 1
ATOM 670 O O . ASP A 1 86 ? 8.838 -14.322 -16.626 1.00 53.97 86 ASP A O 1
ATOM 674 N N . VAL A 1 87 ? 10.424 -15.265 -15.364 1.00 55.78 87 VAL A N 1
ATOM 675 C CA . VAL A 1 87 ? 9.474 -15.902 -14.432 1.00 55.78 87 VAL A CA 1
ATOM 676 C C . VAL A 1 87 ? 8.638 -14.877 -13.652 1.00 55.78 87 VAL A C 1
ATOM 678 O O . VAL A 1 87 ? 7.412 -15.018 -13.697 1.00 55.78 87 VAL A O 1
ATOM 681 N N . PRO A 1 88 ? 9.201 -13.823 -13.021 1.00 58.22 88 PRO A N 1
ATOM 682 C CA . PRO A 1 88 ? 8.410 -12.765 -12.394 1.00 58.22 88 PRO A CA 1
ATOM 683 C C . PRO A 1 88 ? 7.407 -12.161 -13.379 1.00 58.22 88 PRO A C 1
ATOM 685 O O . PRO A 1 88 ? 6.202 -12.234 -13.153 1.00 58.22 88 PRO A O 1
ATOM 688 N N . ARG A 1 89 ? 7.864 -11.709 -14.555 1.00 61.50 89 ARG A N 1
ATOM 689 C CA . ARG A 1 89 ? 7.008 -11.106 -15.595 1.00 61.50 89 ARG A CA 1
ATOM 690 C C . ARG A 1 89 ? 5.885 -12.033 -16.074 1.00 61.50 89 ARG A C 1
ATOM 692 O O . ARG A 1 89 ? 4.777 -11.571 -16.342 1.00 61.50 89 ARG A O 1
ATOM 699 N N . ARG A 1 90 ? 6.130 -13.344 -16.179 1.00 64.06 90 ARG A N 1
ATOM 700 C CA . ARG A 1 90 ? 5.097 -14.347 -16.516 1.00 64.06 90 ARG A CA 1
ATOM 701 C C . ARG A 1 90 ? 4.097 -14.585 -15.391 1.00 64.06 90 ARG A C 1
ATOM 703 O O . ARG A 1 90 ? 2.937 -14.876 -15.680 1.00 64.06 90 ARG A O 1
ATOM 710 N N . LEU A 1 91 ? 4.537 -14.515 -14.138 1.00 63.91 91 LEU A N 1
ATOM 711 C CA . LEU A 1 91 ? 3.685 -14.732 -12.973 1.00 63.91 91 LEU A CA 1
ATOM 712 C C . LEU A 1 91 ? 2.851 -13.486 -12.630 1.00 63.91 91 LEU A C 1
ATOM 714 O O . LEU A 1 91 ? 1.682 -13.640 -12.287 1.00 63.91 91 LEU A O 1
ATOM 718 N N . LEU A 1 92 ? 3.389 -12.277 -12.822 1.00 67.88 92 LEU A N 1
ATOM 719 C CA . LEU A 1 92 ? 2.668 -11.006 -12.669 1.00 67.88 92 LEU A CA 1
ATOM 720 C C . LEU A 1 92 ? 1.458 -10.903 -13.616 1.00 67.88 92 LEU A C 1
ATOM 722 O O . LEU A 1 92 ? 0.388 -10.465 -13.204 1.00 67.88 92 LEU A O 1
ATOM 726 N N . ARG A 1 93 ? 1.552 -11.451 -14.838 1.00 67.50 93 ARG A N 1
ATOM 727 C CA . ARG A 1 93 ? 0.401 -11.587 -15.761 1.00 67.50 93 ARG A CA 1
ATOM 728 C C . ARG A 1 93 ? -0.749 -12.472 -15.245 1.00 67.50 93 ARG A C 1
ATOM 730 O O . ARG A 1 93 ? -1.771 -12.558 -15.911 1.00 67.50 93 ARG A O 1
ATOM 737 N N . ARG A 1 94 ? -0.593 -13.169 -14.112 1.00 72.69 94 ARG A N 1
ATOM 738 C CA . ARG A 1 94 ? -1.657 -13.966 -13.462 1.00 72.69 94 ARG A CA 1
ATOM 739 C C . ARG A 1 94 ? -2.303 -13.261 -12.264 1.00 72.69 94 ARG A C 1
ATOM 741 O O . ARG A 1 94 ? -3.203 -13.831 -11.654 1.00 72.69 94 ARG A O 1
ATOM 748 N N . LEU A 1 95 ? -1.813 -12.074 -11.916 1.00 76.50 95 LEU A N 1
ATOM 749 C CA . LEU A 1 95 ? -2.303 -11.224 -10.830 1.00 76.50 95 LEU A CA 1
ATOM 750 C C . LEU A 1 95 ? -3.172 -10.061 -11.366 1.00 76.50 95 LEU A C 1
ATOM 752 O O . LEU A 1 95 ? -3.627 -9.234 -10.590 1.00 76.50 95 LEU A O 1
ATOM 756 N N . ASP A 1 96 ? -3.432 -10.015 -12.678 1.00 81.75 96 ASP A N 1
ATOM 757 C CA . ASP A 1 96 ? -4.090 -8.894 -13.369 1.00 81.75 96 AS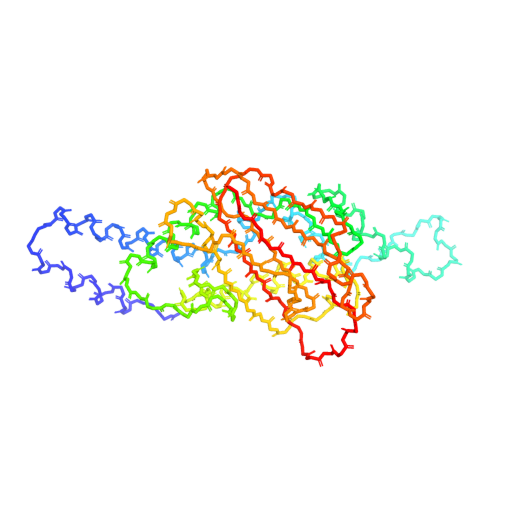P A CA 1
ATOM 758 C C . ASP A 1 96 ? -3.416 -7.546 -13.041 1.00 81.75 96 ASP A C 1
ATOM 760 O O . ASP A 1 96 ? -4.067 -6.561 -12.708 1.00 81.75 96 ASP A O 1
ATOM 764 N N . VAL A 1 97 ? -2.077 -7.529 -13.108 1.00 86.56 97 VAL A N 1
ATOM 765 C CA . VAL A 1 97 ? -1.280 -6.310 -12.921 1.00 86.56 97 VAL A CA 1
ATOM 766 C C . VAL A 1 97 ? -1.435 -5.380 -14.119 1.00 86.56 97 VAL A C 1
ATOM 768 O O . VAL A 1 97 ? -1.117 -5.758 -15.249 1.00 86.56 97 VAL A O 1
ATOM 771 N N . GLU A 1 98 ? -1.807 -4.138 -13.839 1.00 87.88 98 GLU A N 1
ATOM 772 C CA . GLU A 1 98 ? -1.730 -3.010 -14.758 1.00 87.88 98 GLU A CA 1
ATOM 773 C C . GLU A 1 98 ? -0.415 -2.245 -14.519 1.00 87.88 98 GLU A C 1
ATOM 775 O O . GLU A 1 98 ? -0.136 -1.804 -13.403 1.00 87.88 98 GLU A O 1
ATOM 780 N N . GLU A 1 99 ? 0.424 -2.093 -15.548 1.00 88.81 99 GLU A N 1
ATOM 781 C CA . GLU A 1 99 ? 1.576 -1.180 -15.506 1.00 88.81 99 GLU A CA 1
ATOM 782 C C . GLU A 1 99 ? 1.110 0.205 -15.966 1.00 88.81 99 GLU A C 1
ATOM 784 O O . GLU A 1 99 ? 1.033 0.477 -17.162 1.00 88.81 99 GLU A O 1
ATOM 789 N N . ILE A 1 100 ? 0.781 1.071 -15.003 1.00 88.19 100 ILE A N 1
ATOM 790 C CA . ILE A 1 100 ? 0.257 2.426 -15.242 1.00 88.19 100 ILE A CA 1
ATOM 791 C C . ILE A 1 100 ? 1.286 3.260 -16.012 1.00 88.19 100 ILE A C 1
ATOM 793 O O . ILE A 1 100 ? 0.981 3.952 -16.978 1.00 88.19 100 ILE A O 1
ATOM 797 N N . ARG A 1 101 ? 2.544 3.173 -15.579 1.00 86.44 101 ARG A N 1
ATOM 798 C CA . ARG A 1 101 ? 3.732 3.675 -16.275 1.00 86.44 101 ARG A CA 1
ATOM 799 C C . ARG A 1 101 ? 4.921 2.827 -15.845 1.00 86.44 101 ARG A C 1
ATOM 801 O O . ARG A 1 101 ? 4.832 2.102 -14.857 1.00 86.44 101 ARG A O 1
ATOM 808 N N . LYS A 1 102 ? 6.062 2.989 -16.519 1.00 85.25 102 LYS A N 1
ATOM 809 C CA . LYS A 1 102 ? 7.327 2.368 -16.103 1.00 85.25 102 LYS A CA 1
ATOM 810 C C . LYS A 1 102 ? 7.548 2.548 -14.594 1.00 85.25 102 LYS A C 1
ATOM 812 O O . LYS A 1 102 ? 7.611 3.685 -14.123 1.00 85.25 102 LYS A O 1
ATOM 817 N N . ASN A 1 103 ? 7.712 1.428 -13.891 1.00 85.69 103 ASN A N 1
ATOM 818 C CA . ASN A 1 103 ? 7.902 1.331 -12.440 1.00 85.69 103 ASN A CA 1
ATOM 819 C C . ASN A 1 103 ? 6.695 1.780 -11.574 1.00 85.69 103 ASN A C 1
ATOM 821 O O . ASN A 1 103 ? 6.878 2.106 -10.404 1.00 85.69 103 ASN A O 1
ATOM 825 N N . VAL A 1 104 ? 5.468 1.784 -12.104 1.00 88.50 104 VAL A N 1
ATOM 826 C CA . VAL A 1 104 ? 4.231 2.001 -11.330 1.00 88.50 104 VAL A CA 1
ATOM 827 C C . VAL A 1 104 ? 3.217 0.926 -11.704 1.00 88.50 104 VAL A C 1
ATOM 829 O O . VAL A 1 104 ? 2.766 0.857 -12.847 1.00 88.50 104 VAL A O 1
ATOM 832 N N . TYR A 1 105 ? 2.845 0.105 -10.724 1.00 89.38 105 TYR A N 1
ATOM 833 C CA . TYR A 1 105 ? 2.011 -1.080 -10.912 1.00 89.38 105 TYR A CA 1
ATOM 834 C C . TYR A 1 105 ? 0.766 -1.016 -10.025 1.00 89.38 105 TYR A C 1
ATOM 836 O O . TYR A 1 105 ? 0.868 -0.676 -8.847 1.00 89.38 105 TYR A O 1
ATOM 844 N N . ALA A 1 106 ? -0.387 -1.397 -10.571 1.00 89.12 106 ALA A N 1
ATOM 845 C CA . ALA A 1 106 ? -1.639 -1.552 -9.838 1.00 89.12 106 ALA A CA 1
ATOM 846 C C . ALA A 1 106 ? -2.160 -2.990 -9.967 1.00 89.12 106 ALA A C 1
ATOM 848 O O . ALA A 1 106 ? -2.045 -3.604 -11.026 1.00 89.12 106 ALA A O 1
ATOM 849 N N . PHE A 1 107 ? -2.700 -3.549 -8.882 1.00 88.94 107 PHE A N 1
ATOM 850 C CA . PHE A 1 107 ? -3.265 -4.903 -8.846 1.00 88.94 107 PHE A CA 1
ATOM 851 C C . PHE A 1 107 ? -4.162 -5.110 -7.612 1.00 88.94 107 PHE A C 1
ATOM 853 O O . PHE A 1 107 ? -3.986 -4.417 -6.605 1.00 88.94 107 PHE A O 1
ATOM 860 N N . PRO A 1 108 ? -5.088 -6.090 -7.628 1.00 88.06 108 PRO A N 1
ATOM 861 C CA . PRO A 1 108 ? -5.813 -6.517 -6.433 1.00 88.06 108 PRO A CA 1
ATOM 862 C C . PRO A 1 108 ? -4.853 -7.108 -5.389 1.00 88.06 108 PRO A C 1
ATOM 864 O O . PRO A 1 108 ? -4.225 -8.140 -5.624 1.00 88.06 108 PRO A O 1
ATOM 867 N N . ALA A 1 109 ? -4.726 -6.450 -4.233 1.00 88.38 109 ALA A N 1
ATOM 868 C CA . ALA A 1 109 ? -3.806 -6.871 -3.173 1.00 88.38 109 ALA A CA 1
ATOM 869 C C . ALA A 1 109 ? -4.506 -7.565 -1.994 1.00 88.38 109 ALA A C 1
ATOM 871 O O . ALA A 1 109 ? -4.086 -8.648 -1.589 1.00 88.38 109 ALA A O 1
ATOM 872 N N . MET A 1 110 ? -5.576 -6.968 -1.459 1.00 88.06 110 MET A N 1
ATOM 873 C CA . MET A 1 110 ? -6.267 -7.440 -0.252 1.00 88.06 110 MET A CA 1
ATOM 874 C C . MET A 1 110 ? -7.727 -7.808 -0.525 1.00 88.06 110 MET A C 1
ATOM 876 O O . MET A 1 110 ? -8.361 -7.273 -1.435 1.00 88.06 110 MET A O 1
ATOM 880 N N . THR A 1 111 ? -8.278 -8.696 0.299 1.00 88.00 111 THR A N 1
ATOM 881 C CA . THR A 1 111 ? -9.697 -9.062 0.280 1.00 88.00 111 THR A CA 1
ATOM 882 C C . THR A 1 111 ? -10.585 -7.953 0.850 1.00 88.00 111 THR A C 1
ATOM 884 O O . THR A 1 111 ? -10.173 -7.158 1.695 1.00 88.00 111 THR A O 1
ATOM 887 N N . ALA A 1 112 ? -11.860 -7.939 0.449 1.00 85.25 112 ALA A N 1
ATOM 888 C CA . ALA A 1 112 ? -12.847 -7.016 1.012 1.00 85.25 112 ALA A CA 1
ATOM 889 C C . ALA A 1 112 ? -13.033 -7.193 2.535 1.00 85.25 112 ALA A C 1
ATOM 891 O O . ALA A 1 112 ? -13.275 -6.212 3.238 1.00 85.25 112 ALA A O 1
ATOM 892 N N . ASP A 1 113 ? -12.875 -8.417 3.055 1.00 85.44 113 ASP A N 1
ATOM 893 C CA . ASP A 1 113 ? -12.927 -8.691 4.496 1.00 85.44 113 ASP A CA 1
ATOM 894 C C . ASP A 1 113 ? -11.752 -8.089 5.264 1.00 85.44 113 ASP A C 1
ATOM 896 O O . ASP A 1 113 ? -11.960 -7.589 6.367 1.00 85.44 113 ASP A O 1
ATOM 900 N N . PHE A 1 114 ? -10.546 -8.067 4.683 1.00 87.12 114 PHE A N 1
ATOM 901 C CA . PHE A 1 114 ? -9.429 -7.332 5.273 1.00 87.12 114 PHE A CA 1
ATOM 902 C C . PHE A 1 114 ? -9.767 -5.851 5.406 1.00 87.12 114 PHE A C 1
ATOM 904 O O . PHE A 1 114 ? -9.703 -5.305 6.505 1.00 87.12 114 PHE A O 1
ATOM 911 N N . CYS A 1 115 ? -10.182 -5.218 4.303 1.00 85.62 115 CYS A N 1
ATOM 912 C CA . CYS A 1 115 ? -10.533 -3.801 4.300 1.00 85.62 115 CYS A CA 1
ATOM 913 C C . CYS A 1 115 ? -11.633 -3.507 5.328 1.00 85.62 115 CYS A C 1
ATOM 915 O O . CYS A 1 115 ? -11.530 -2.540 6.075 1.00 85.62 115 CYS A O 1
ATOM 917 N N . ARG A 1 116 ? -12.653 -4.370 5.420 1.00 85.38 116 ARG A N 1
ATOM 918 C CA . ARG A 1 116 ? -13.723 -4.267 6.417 1.00 85.38 116 ARG A CA 1
ATOM 919 C C . ARG A 1 116 ? -13.185 -4.309 7.853 1.00 85.38 116 ARG A C 1
ATOM 921 O O . ARG A 1 116 ? -13.441 -3.371 8.601 1.00 85.38 116 ARG A O 1
ATOM 928 N N . ILE A 1 117 ? -12.454 -5.363 8.225 1.00 85.62 117 ILE A N 1
ATOM 929 C CA . ILE A 1 117 ? -11.929 -5.557 9.590 1.00 85.62 117 ILE A CA 1
ATOM 930 C C . ILE A 1 117 ? -10.967 -4.423 9.961 1.00 85.62 117 ILE A C 1
ATOM 932 O O . ILE A 1 117 ? -11.045 -3.872 11.053 1.00 85.62 117 ILE A O 1
ATOM 936 N N . PHE A 1 118 ? -10.097 -4.021 9.036 1.00 87.25 118 PHE A N 1
ATOM 937 C CA . PHE A 1 118 ? -9.121 -2.963 9.272 1.00 87.25 118 PHE A CA 1
ATOM 938 C C . PHE A 1 118 ? -9.770 -1.573 9.439 1.00 87.25 118 PHE A C 1
ATOM 940 O O . PHE A 1 118 ? -9.316 -0.769 10.250 1.00 87.25 118 PHE A O 1
ATOM 947 N N . LEU A 1 119 ? -10.871 -1.288 8.732 1.00 85.50 119 LEU A N 1
ATOM 948 C CA . LEU A 1 119 ? -11.650 -0.055 8.924 1.00 85.50 119 LEU A CA 1
ATOM 949 C C . LEU A 1 119 ? -12.480 -0.071 10.215 1.00 85.50 119 LEU A C 1
ATOM 951 O O . LEU A 1 119 ? -12.661 0.979 10.834 1.00 85.50 119 LEU A O 1
ATOM 955 N N . GLU A 1 120 ? -12.975 -1.239 10.632 1.00 86.00 120 GLU A N 1
ATOM 956 C CA . GLU A 1 120 ? -13.598 -1.428 11.947 1.00 86.00 120 GLU A CA 1
ATOM 957 C C . GLU A 1 120 ? -12.567 -1.155 13.061 1.00 86.00 120 GLU A C 1
ATOM 959 O O . GLU A 1 120 ? -12.849 -0.370 13.967 1.00 86.00 120 GLU A O 1
ATOM 964 N N . GLU A 1 121 ? -11.342 -1.675 12.933 1.00 86.44 121 GLU A N 1
ATOM 965 C CA . GLU A 1 121 ? -10.238 -1.428 13.872 1.00 86.44 121 GLU A CA 1
ATOM 966 C C . GLU A 1 121 ? -9.825 0.053 13.924 1.00 86.44 121 GLU A C 1
ATOM 968 O O . GLU A 1 121 ? -9.790 0.645 15.000 1.00 86.44 121 GLU A O 1
ATOM 973 N N . LEU A 1 122 ? -9.626 0.711 12.773 1.00 86.06 122 LEU A N 1
ATOM 974 C CA . LEU A 1 122 ? -9.408 2.166 12.711 1.00 86.06 122 LEU A CA 1
ATOM 975 C C . LEU A 1 122 ? -10.525 2.951 13.415 1.00 86.06 122 LEU A C 1
ATOM 977 O O . LEU A 1 122 ? -10.258 3.923 14.122 1.00 86.06 122 LEU A O 1
ATOM 981 N N . THR A 1 123 ? -11.781 2.532 13.241 1.00 85.44 123 THR A N 1
ATOM 982 C CA . THR A 1 123 ? -12.934 3.178 13.885 1.00 85.44 123 THR A CA 1
ATOM 983 C C . THR A 1 123 ? -12.872 3.033 15.406 1.00 85.44 123 THR A C 1
ATOM 985 O O . THR A 1 123 ? -13.110 4.015 16.113 1.00 85.44 123 THR A O 1
ATOM 988 N N . PHE A 1 124 ? -12.502 1.857 15.926 1.00 85.56 124 PHE A N 1
ATOM 989 C CA . PHE A 1 124 ? -12.301 1.657 17.364 1.00 85.56 124 PHE A CA 1
ATOM 990 C C . PHE A 1 124 ? -11.094 2.428 17.901 1.00 85.56 124 PHE A C 1
ATOM 992 O O . PHE A 1 124 ? -11.210 3.055 18.955 1.00 85.56 124 PHE A O 1
ATOM 999 N N . PHE A 1 125 ? -9.981 2.461 17.165 1.00 85.50 125 PHE A N 1
ATOM 1000 C CA . PHE A 1 125 ? -8.802 3.241 17.528 1.00 85.50 125 PHE A CA 1
ATOM 1001 C C . PHE A 1 125 ? -9.147 4.729 17.697 1.00 85.50 125 PHE A C 1
ATOM 1003 O O . PHE A 1 125 ? -8.911 5.287 18.767 1.00 85.50 125 PHE A O 1
ATOM 1010 N N . TYR A 1 126 ? -9.817 5.359 16.724 1.00 84.06 126 TYR A N 1
ATOM 1011 C CA . TYR A 1 126 ? -10.255 6.754 16.872 1.00 84.06 126 TYR A CA 1
ATOM 1012 C C . TYR A 1 126 ? -11.285 6.948 17.998 1.00 84.06 126 TYR A C 1
ATOM 1014 O O . TYR A 1 126 ? -11.228 7.949 18.713 1.00 84.06 126 TYR A O 1
ATOM 1022 N N . ALA A 1 127 ? -12.211 6.002 18.192 1.00 84.12 127 ALA A N 1
ATOM 1023 C CA . ALA A 1 127 ? -13.209 6.071 19.263 1.00 84.12 127 ALA A CA 1
ATOM 1024 C C . ALA A 1 127 ? -12.611 5.899 20.674 1.00 84.12 127 ALA A C 1
ATOM 1026 O O . ALA A 1 127 ? -13.208 6.360 21.645 1.00 84.12 127 ALA A O 1
ATOM 1027 N N . SER A 1 128 ? -11.439 5.267 20.799 1.00 85.75 128 SER A N 1
ATOM 1028 C CA . SER A 1 128 ? -10.745 5.073 22.080 1.00 85.75 128 SER A CA 1
ATOM 1029 C C . SER A 1 128 ? -10.186 6.368 22.686 1.00 85.75 128 SER A C 1
ATOM 1031 O O . SER A 1 128 ? -9.889 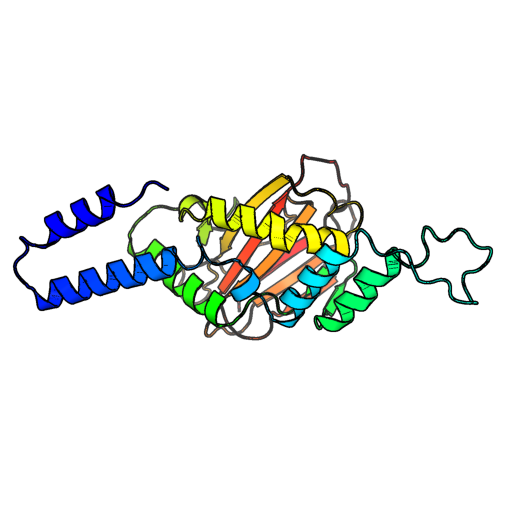6.410 23.879 1.00 85.75 128 SER A O 1
ATOM 1033 N N . GLY A 1 129 ? -10.016 7.421 21.877 1.00 81.62 129 GLY A N 1
ATOM 1034 C CA . GLY A 1 129 ? -9.356 8.661 22.291 1.00 81.62 129 GLY A CA 1
ATOM 1035 C C . GLY A 1 129 ? -7.832 8.555 22.436 1.00 81.62 129 GLY A C 1
ATOM 1036 O O . GLY A 1 129 ? -7.201 9.528 22.861 1.00 81.62 129 GLY A O 1
ATOM 1037 N N . LEU A 1 130 ? -7.226 7.416 22.074 1.00 82.31 130 LEU A N 1
ATOM 1038 C CA . LEU A 1 130 ? -5.777 7.303 21.924 1.00 82.31 130 LEU A CA 1
ATOM 1039 C C . LEU A 1 130 ? -5.276 8.321 20.892 1.00 82.31 130 LEU A C 1
ATOM 1041 O O . LEU A 1 130 ? -5.909 8.581 19.868 1.00 82.31 130 LEU A O 1
ATOM 1045 N N . LYS A 1 131 ? -4.126 8.930 21.185 1.00 76.12 131 LYS A N 1
ATOM 1046 C CA . LYS A 1 131 ? -3.480 9.878 20.276 1.00 76.12 131 LYS A CA 1
ATOM 1047 C C . LYS A 1 131 ? -2.660 9.106 19.252 1.00 76.12 131 LYS A C 1
ATOM 1049 O O . LYS A 1 131 ? -1.917 8.210 19.634 1.00 76.12 131 LYS A O 1
ATOM 1054 N N . SER A 1 132 ? -2.740 9.530 17.996 1.00 81.19 132 SER A N 1
ATOM 1055 C CA . SER A 1 132 ? -1.765 9.185 16.963 1.00 81.19 132 SER A CA 1
ATOM 1056 C C . SER A 1 132 ? -1.054 10.452 16.494 1.00 81.19 132 SER A C 1
ATOM 1058 O O . SER A 1 132 ? -1.639 11.543 16.498 1.00 81.19 132 SER A O 1
ATOM 1060 N N . ALA A 1 133 ? 0.213 10.315 16.120 1.00 84.56 133 ALA A N 1
ATOM 1061 C CA . ALA A 1 133 ? 0.948 11.293 15.346 1.00 84.56 133 ALA A CA 1
ATOM 1062 C C . ALA A 1 133 ? 0.297 11.522 13.970 1.00 84.56 133 ALA A C 1
ATOM 1064 O O . ALA A 1 133 ? -0.599 10.804 13.521 1.00 84.56 133 ALA A O 1
ATOM 1065 N N . ARG A 1 134 ? 0.760 12.560 13.269 1.00 86.94 134 ARG A N 1
ATOM 1066 C CA . ARG A 1 134 ? 0.364 12.760 11.872 1.00 86.94 134 ARG A CA 1
ATOM 1067 C C . ARG A 1 134 ? 0.953 11.644 11.003 1.00 86.94 134 ARG A C 1
ATOM 1069 O O . ARG A 1 134 ? 2.088 11.248 11.262 1.00 86.94 134 ARG A O 1
ATOM 1076 N N . PRO A 1 135 ? 0.253 11.209 9.938 1.00 86.31 135 PRO A N 1
ATOM 1077 C CA . PRO A 1 135 ? 0.762 10.186 9.024 1.00 86.31 135 PRO A CA 1
ATOM 1078 C C . PRO A 1 135 ? 2.140 10.534 8.445 1.00 86.31 135 PRO A C 1
ATOM 1080 O O . PRO A 1 135 ? 3.027 9.692 8.386 1.00 86.31 135 PRO A O 1
ATOM 1083 N N . ASN A 1 136 ? 2.349 11.798 8.073 1.00 86.06 136 ASN A N 1
ATOM 1084 C CA . ASN A 1 136 ? 3.640 12.358 7.678 1.00 86.06 136 ASN A CA 1
ATOM 1085 C C . ASN A 1 136 ? 3.639 13.884 7.932 1.00 86.06 136 ASN A C 1
ATOM 1087 O O . ASN A 1 136 ? 2.736 14.418 8.580 1.00 86.06 136 ASN A O 1
ATOM 1091 N N . SER A 1 137 ? 4.648 14.603 7.435 1.00 83.12 137 SER A N 1
ATOM 1092 C CA . SER A 1 137 ? 4.778 16.061 7.590 1.00 83.12 137 SER A CA 1
ATOM 1093 C C . SER A 1 137 ? 3.739 16.887 6.813 1.00 83.12 137 SER A C 1
ATOM 1095 O O . SER A 1 137 ? 3.495 18.040 7.174 1.00 83.12 137 SER A O 1
ATOM 1097 N N . MET A 1 138 ? 3.123 16.318 5.772 1.00 85.00 138 MET A N 1
ATOM 1098 C CA . MET A 1 138 ? 2.202 16.993 4.851 1.00 85.00 138 MET A CA 1
ATOM 1099 C C . MET A 1 138 ? 0.721 16.671 5.121 1.00 85.00 138 MET A C 1
ATOM 1101 O O . MET A 1 138 ? -0.137 17.530 4.914 1.00 85.00 138 MET A O 1
ATOM 1105 N N . ASN A 1 139 ? 0.411 15.475 5.626 1.00 85.69 139 ASN A N 1
ATOM 1106 C CA . ASN A 1 139 ? -0.939 15.059 6.004 1.00 85.69 139 ASN A CA 1
ATOM 1107 C C . ASN A 1 139 ? -1.329 15.551 7.401 1.00 85.69 139 ASN A C 1
ATOM 1109 O O . ASN A 1 139 ? -0.531 15.535 8.339 1.00 85.69 139 ASN A O 1
ATOM 1113 N N . ARG A 1 140 ? -2.594 15.947 7.567 1.00 83.19 140 ARG A N 1
ATOM 1114 C CA . ARG A 1 140 ? -3.143 16.384 8.861 1.00 83.19 140 ARG A CA 1
ATOM 1115 C C . ARG A 1 140 ? -3.988 15.314 9.540 1.00 83.19 140 ARG A C 1
ATOM 1117 O O . ARG A 1 140 ? -4.090 15.351 10.765 1.00 83.19 140 ARG A O 1
ATOM 1124 N N . TYR A 1 141 ? -4.587 14.395 8.778 1.00 83.81 141 TYR A N 1
ATOM 1125 C CA . TYR A 1 141 ? -5.573 13.443 9.295 1.00 83.81 141 TYR A CA 1
ATOM 1126 C C . TYR A 1 141 ? -5.253 12.002 8.905 1.00 83.81 141 TYR A C 1
ATOM 1128 O O . TYR A 1 141 ? -5.054 11.687 7.732 1.00 83.81 141 TYR A O 1
ATOM 1136 N N . GLY A 1 142 ? -5.264 11.114 9.895 1.00 87.25 142 GLY A N 1
ATOM 1137 C CA . GLY A 1 142 ? -4.923 9.711 9.721 1.00 87.25 142 GLY A CA 1
ATOM 1138 C C . GLY A 1 142 ? -4.390 9.090 11.010 1.00 87.25 142 GLY A C 1
ATOM 1139 O O . GLY A 1 142 ? -4.615 9.642 12.088 1.00 87.25 142 GLY A O 1
ATOM 1140 N N . ALA A 1 143 ? -3.689 7.964 10.882 1.00 88.25 143 ALA A N 1
ATOM 1141 C CA . ALA A 1 143 ? -3.033 7.279 11.994 1.00 88.25 143 ALA A CA 1
ATOM 1142 C C . ALA A 1 143 ? -1.788 6.512 11.522 1.00 88.25 143 ALA A C 1
ATOM 1144 O O . ALA A 1 143 ? -1.776 5.983 10.407 1.00 88.25 143 ALA A O 1
ATOM 1145 N N . VAL A 1 144 ? -0.767 6.418 12.374 1.00 90.06 144 VAL A N 1
ATOM 1146 C CA . VAL A 1 144 ? 0.413 5.562 12.165 1.00 90.06 144 VAL A CA 1
ATOM 1147 C C . VAL A 1 144 ? 0.112 4.164 12.712 1.00 90.06 144 VAL A C 1
ATOM 1149 O O . VAL A 1 144 ? -0.303 4.016 13.860 1.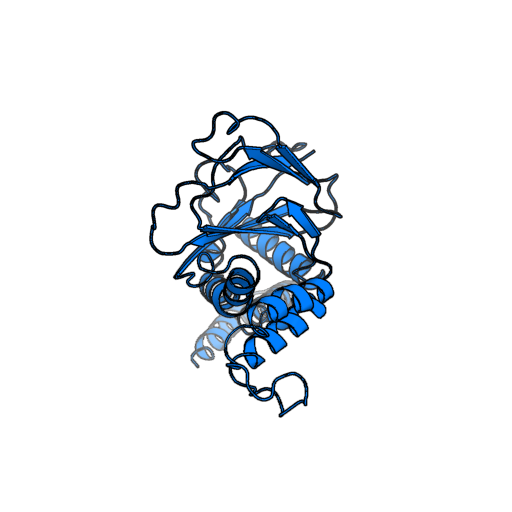00 90.06 144 VAL A O 1
ATOM 1152 N N . LEU A 1 145 ? 0.317 3.117 11.906 1.00 89.38 145 LEU A N 1
ATOM 1153 C CA . LEU A 1 145 ? -0.081 1.746 12.265 1.00 89.38 145 LEU A CA 1
ATOM 1154 C C . LEU A 1 145 ? 0.686 1.214 13.484 1.00 89.38 145 LEU A C 1
ATOM 1156 O O . LEU A 1 145 ? 0.143 0.437 14.267 1.00 89.38 145 LEU A O 1
ATOM 1160 N N . GLU A 1 146 ? 1.929 1.646 13.680 1.00 86.94 146 GLU A N 1
ATOM 1161 C CA . GLU A 1 146 ? 2.729 1.268 14.849 1.00 86.94 146 GLU A CA 1
ATOM 1162 C C . GLU A 1 146 ? 2.116 1.767 16.164 1.00 86.94 146 GLU A C 1
ATOM 1164 O O . GLU A 1 146 ? 2.099 1.032 17.150 1.00 86.94 146 GLU A O 1
ATOM 1169 N N . GLU A 1 147 ? 1.528 2.967 16.164 1.00 86.38 147 GLU A N 1
ATOM 1170 C CA . GLU A 1 147 ? 0.848 3.558 17.326 1.00 86.38 147 GLU A CA 1
ATOM 1171 C C . GLU A 1 147 ? -0.516 2.906 17.603 1.00 86.38 147 GLU A C 1
ATOM 1173 O O . GLU A 1 147 ? -0.989 2.912 18.738 1.00 86.38 147 GLU A O 1
ATOM 1178 N N . MET A 1 148 ? -1.112 2.262 16.592 1.00 85.75 148 MET A N 1
ATOM 1179 C CA . MET A 1 148 ? -2.234 1.327 16.760 1.00 85.75 148 MET A CA 1
ATOM 1180 C C . MET A 1 148 ? -1.786 -0.037 17.332 1.00 85.75 148 MET A C 1
ATOM 1182 O O . MET A 1 148 ? -2.599 -0.945 17.485 1.00 85.75 148 MET A O 1
ATOM 1186 N N . GLY A 1 149 ? -0.491 -0.217 17.618 1.00 85.31 149 GLY A N 1
ATOM 1187 C CA . GLY A 1 149 ? 0.105 -1.469 18.090 1.00 85.31 149 GLY A CA 1
ATOM 1188 C C . GLY A 1 149 ? 0.427 -2.479 16.982 1.00 85.31 149 GLY A C 1
ATOM 1189 O O . GLY A 1 149 ? 0.905 -3.573 17.279 1.00 85.31 149 GLY A O 1
ATOM 1190 N N . LEU A 1 150 ? 0.205 -2.142 15.707 1.00 86.25 150 LEU A N 1
ATOM 1191 C CA . LEU A 1 150 ? 0.298 -3.079 14.579 1.00 86.25 150 LEU A CA 1
ATOM 1192 C C . LEU A 1 150 ? 1.732 -3.298 14.060 1.00 86.25 150 LEU A C 1
ATOM 1194 O O . LEU A 1 150 ? 1.908 -4.046 13.099 1.00 86.25 150 LEU A O 1
ATOM 1198 N N . ALA A 1 151 ? 2.760 -2.705 14.679 1.00 86.06 151 ALA A N 1
ATOM 1199 C CA . ALA A 1 151 ? 4.154 -2.793 14.217 1.00 86.06 151 ALA A CA 1
ATOM 1200 C C . ALA A 1 151 ? 4.647 -4.236 13.933 1.00 86.06 151 ALA A C 1
ATOM 1202 O O . ALA A 1 151 ? 5.215 -4.464 12.862 1.00 86.06 151 ALA A O 1
ATOM 1203 N N . PRO A 1 152 ? 4.380 -5.259 14.782 1.00 85.69 152 PRO A N 1
ATOM 1204 C CA . PRO A 1 152 ? 4.778 -6.637 14.475 1.00 85.69 152 PRO A CA 1
ATOM 1205 C C . PRO A 1 152 ? 4.092 -7.180 13.216 1.00 85.69 152 PRO A C 1
ATOM 1207 O O . PRO A 1 152 ? 4.721 -7.870 12.413 1.00 85.69 152 PRO A O 1
ATOM 1210 N N . ALA A 1 153 ? 2.816 -6.833 13.024 1.00 84.56 153 ALA A N 1
ATOM 1211 C CA . ALA A 1 153 ? 2.037 -7.254 11.873 1.00 84.56 153 ALA A CA 1
ATOM 1212 C C . ALA A 1 153 ? 2.548 -6.577 10.589 1.00 84.56 153 ALA A C 1
ATOM 1214 O O . ALA A 1 153 ? 2.740 -7.268 9.590 1.00 84.56 153 ALA A O 1
ATOM 1215 N N . VAL A 1 154 ? 2.839 -5.269 10.616 1.00 86.88 154 VAL A N 1
ATOM 1216 C CA . VAL A 1 154 ? 3.437 -4.541 9.478 1.00 86.88 154 VAL A CA 1
ATOM 1217 C C . VAL A 1 154 ? 4.804 -5.127 9.112 1.00 86.88 154 VAL A C 1
ATOM 1219 O O . VAL A 1 154 ? 5.051 -5.399 7.938 1.00 86.88 154 VAL A O 1
ATOM 1222 N N . ALA A 1 155 ? 5.653 -5.432 10.097 1.00 86.75 155 ALA A N 1
ATOM 1223 C CA . ALA A 1 155 ? 6.939 -6.085 9.861 1.00 86.75 155 ALA A CA 1
ATOM 1224 C C . ALA A 1 155 ? 6.788 -7.477 9.209 1.00 86.75 155 ALA A C 1
ATOM 1226 O O . ALA A 1 155 ? 7.579 -7.848 8.340 1.00 86.75 155 ALA A O 1
ATOM 1227 N N . ASP A 1 156 ? 5.766 -8.255 9.584 1.00 86.81 156 ASP A N 1
ATOM 1228 C CA . ASP A 1 156 ? 5.453 -9.520 8.905 1.00 86.81 156 ASP A CA 1
ATOM 1229 C C . ASP A 1 156 ? 4.897 -9.325 7.490 1.00 86.81 156 ASP A C 1
ATOM 1231 O O . ASP A 1 156 ? 5.262 -10.083 6.591 1.00 86.81 156 ASP A O 1
ATOM 1235 N N . PHE A 1 157 ? 4.076 -8.299 7.255 1.00 87.69 157 PHE A N 1
ATOM 1236 C CA . PHE A 1 157 ? 3.591 -7.956 5.915 1.00 87.69 157 PHE A CA 1
ATOM 1237 C C . PHE A 1 157 ? 4.747 -7.567 4.990 1.00 87.69 157 PHE A C 1
ATOM 1239 O O . PHE A 1 157 ? 4.852 -8.077 3.872 1.00 87.69 157 PHE A O 1
ATOM 1246 N N . GLN A 1 158 ? 5.670 -6.735 5.481 1.00 88.81 158 GLN A N 1
ATOM 1247 C CA . GLN A 1 158 ? 6.871 -6.343 4.753 1.00 88.81 158 GLN A CA 1
ATOM 1248 C C . GLN A 1 158 ? 7.690 -7.573 4.339 1.00 88.81 158 GLN A C 1
ATOM 1250 O O . GLN A 1 158 ? 7.980 -7.752 3.155 1.00 88.81 158 GLN A O 1
ATOM 1255 N N . ARG A 1 159 ? 8.006 -8.464 5.290 1.00 87.38 159 ARG A N 1
ATOM 1256 C CA . ARG A 1 159 ? 8.805 -9.676 5.031 1.00 87.38 159 ARG A CA 1
ATOM 1257 C C . ARG A 1 159 ? 8.117 -10.677 4.102 1.00 87.38 159 ARG A C 1
ATOM 1259 O O . ARG A 1 159 ? 8.772 -11.239 3.227 1.00 87.38 159 ARG A O 1
ATOM 1266 N N . GLN A 1 160 ? 6.830 -10.952 4.319 1.00 86.19 160 GLN A N 1
ATOM 1267 C CA . GLN A 1 160 ? 6.122 -12.060 3.661 1.00 86.19 160 GLN A CA 1
ATOM 1268 C C . GLN A 1 160 ? 5.439 -11.660 2.345 1.00 86.19 160 GLN A C 1
ATOM 1270 O O . GLN A 1 160 ? 5.155 -12.533 1.523 1.00 86.19 160 GLN A O 1
ATOM 1275 N N . VAL A 1 161 ? 5.160 -10.368 2.142 1.00 88.19 161 VAL A N 1
ATOM 1276 C CA . VAL A 1 161 ? 4.378 -9.857 1.003 1.00 88.19 161 VAL A CA 1
ATOM 1277 C C . VAL A 1 161 ? 5.162 -8.813 0.216 1.00 88.19 161 VAL A C 1
ATOM 1279 O O . VAL A 1 161 ? 5.400 -9.014 -0.974 1.00 88.19 161 VAL A O 1
ATOM 1282 N N . LEU A 1 162 ? 5.595 -7.723 0.856 1.00 89.31 162 LEU A N 1
ATOM 1283 C CA . LEU A 1 162 ? 6.159 -6.583 0.124 1.00 89.31 162 LEU A CA 1
ATOM 1284 C C . LEU A 1 162 ? 7.559 -6.860 -0.423 1.00 89.31 162 LEU A C 1
ATOM 1286 O O . LEU A 1 162 ? 7.806 -6.559 -1.584 1.00 89.31 162 LEU A O 1
ATOM 1290 N N . LEU A 1 163 ? 8.446 -7.501 0.340 1.00 86.62 163 LEU A N 1
ATOM 1291 C CA . LEU A 1 163 ? 9.802 -7.833 -0.113 1.00 86.62 163 LEU A CA 1
ATOM 1292 C C . LEU A 1 163 ? 9.816 -8.801 -1.323 1.00 86.62 163 LEU A C 1
ATOM 1294 O O . LEU A 1 163 ? 10.494 -8.500 -2.308 1.00 86.62 163 LEU A O 1
ATOM 1298 N N . PRO A 1 164 ? 9.051 -9.917 -1.350 1.00 86.69 164 PRO A N 1
ATOM 1299 C CA . PRO A 1 164 ? 8.930 -10.745 -2.554 1.00 86.69 164 PRO A CA 1
ATOM 1300 C C . PRO A 1 164 ? 8.352 -10.007 -3.772 1.00 86.69 164 PRO A C 1
ATOM 1302 O O . PRO A 1 164 ? 8.769 -10.282 -4.897 1.00 86.69 164 PRO A O 1
ATOM 1305 N N . LEU A 1 165 ? 7.408 -9.079 -3.569 1.00 87.25 165 LEU A N 1
ATOM 1306 C CA . LEU A 1 165 ? 6.848 -8.267 -4.654 1.00 87.25 165 LEU A CA 1
ATOM 1307 C C . LEU A 1 165 ? 7.843 -7.223 -5.160 1.00 87.25 165 LEU A C 1
ATOM 1309 O O . LEU A 1 165 ? 8.004 -7.083 -6.368 1.00 87.25 165 LEU A O 1
ATOM 1313 N N . ALA A 1 166 ? 8.544 -6.534 -4.262 1.00 86.75 166 ALA A N 1
ATOM 1314 C CA . ALA A 1 166 ? 9.537 -5.528 -4.606 1.00 86.75 166 ALA A CA 1
ATOM 1315 C C . ALA A 1 166 ? 10.662 -6.135 -5.457 1.00 86.75 166 ALA A C 1
ATOM 1317 O O . ALA A 1 166 ? 10.976 -5.589 -6.509 1.00 86.75 166 ALA A O 1
ATOM 1318 N N . ARG A 1 167 ? 11.160 -7.327 -5.101 1.00 84.69 167 ARG A N 1
ATOM 1319 C CA . ARG A 1 167 ? 12.097 -8.114 -5.931 1.00 84.69 167 ARG A CA 1
ATOM 1320 C C . ARG A 1 167 ? 11.543 -8.462 -7.316 1.00 84.69 167 ARG A C 1
ATOM 1322 O O . ARG A 1 167 ? 12.275 -8.452 -8.301 1.00 84.69 167 ARG A O 1
ATOM 1329 N N . ALA A 1 168 ? 10.253 -8.792 -7.405 1.00 83.44 168 ALA A N 1
ATOM 1330 C CA . ALA A 1 168 ? 9.608 -9.188 -8.658 1.00 83.44 168 ALA A CA 1
ATOM 1331 C C . ALA A 1 168 ? 9.319 -8.005 -9.605 1.00 83.44 168 ALA A C 1
ATOM 1333 O O . ALA A 1 168 ? 9.364 -8.180 -10.824 1.00 83.44 168 ALA A O 1
ATOM 1334 N N . PHE A 1 169 ? 9.007 -6.828 -9.054 1.00 83.75 169 PHE A N 1
ATOM 1335 C CA . PHE A 1 169 ? 8.679 -5.605 -9.797 1.00 83.75 169 PHE A CA 1
ATOM 1336 C C . PHE A 1 169 ? 9.891 -4.705 -10.062 1.00 83.75 169 PHE A C 1
ATOM 1338 O O . PHE A 1 169 ? 9.987 -4.100 -11.128 1.00 83.75 169 PHE A O 1
ATOM 1345 N N . PHE A 1 170 ? 10.819 -4.628 -9.109 1.00 83.62 170 PHE A N 1
ATOM 1346 C CA . PHE A 1 170 ? 11.934 -3.683 -9.087 1.00 83.62 170 PHE A CA 1
ATOM 1347 C C . PHE A 1 170 ? 13.261 -4.395 -8.755 1.00 83.62 170 PHE A C 1
ATOM 1349 O O . PHE A 1 170 ? 13.814 -4.168 -7.679 1.00 83.62 170 PHE A O 1
ATOM 1356 N N . PRO A 1 171 ? 13.807 -5.248 -9.646 1.00 77.06 171 PRO A N 1
ATOM 1357 C CA . PRO A 1 171 ? 15.105 -5.887 -9.417 1.00 77.06 171 PRO A CA 1
ATOM 1358 C C . PRO A 1 171 ? 16.188 -4.873 -9.013 1.00 77.06 171 PRO A C 1
ATOM 1360 O O . PRO A 1 171 ? 16.205 -3.750 -9.527 1.00 77.06 171 PRO A O 1
ATOM 1363 N N . SER A 1 172 ? 17.078 -5.261 -8.095 1.00 77.81 172 SER A N 1
ATOM 1364 C CA . SER A 1 172 ? 18.113 -4.411 -7.471 1.00 77.81 172 SER A CA 1
ATOM 1365 C C . SER A 1 172 ? 17.611 -3.329 -6.509 1.00 77.81 172 SER A C 1
ATOM 1367 O O . SER A 1 172 ? 18.254 -3.112 -5.488 1.00 77.81 172 SER A O 1
ATOM 1369 N N . ILE A 1 173 ? 16.487 -2.658 -6.783 1.00 77.81 173 ILE A N 1
ATOM 1370 C CA . ILE A 1 173 ? 15.921 -1.637 -5.875 1.00 77.81 173 ILE A CA 1
ATOM 1371 C C . ILE A 1 173 ? 15.143 -2.306 -4.735 1.00 77.81 173 ILE A C 1
ATOM 1373 O O . ILE A 1 173 ? 15.294 -1.949 -3.576 1.00 77.81 173 ILE A O 1
ATOM 1377 N N . GLY A 1 174 ? 14.320 -3.301 -5.062 1.00 76.44 174 GLY A N 1
ATOM 1378 C CA . GLY A 1 174 ? 13.493 -4.041 -4.115 1.00 76.44 174 GLY A CA 1
ATOM 1379 C C . GLY A 1 174 ? 14.180 -5.247 -3.476 1.00 76.44 174 GLY A C 1
ATOM 1380 O O . GLY A 1 174 ? 13.500 -6.048 -2.838 1.00 76.44 174 GLY A O 1
ATOM 1381 N N . ASP A 1 175 ? 15.489 -5.423 -3.674 1.00 77.62 175 ASP A N 1
ATOM 1382 C CA . ASP A 1 175 ? 16.219 -6.610 -3.214 1.00 77.62 175 ASP A CA 1
ATOM 1383 C C . ASP A 1 175 ? 16.344 -6.664 -1.686 1.00 77.62 175 ASP A C 1
ATOM 1385 O O . ASP A 1 175 ? 16.318 -7.754 -1.108 1.00 77.62 175 ASP A O 1
ATOM 1389 N N . GLU A 1 176 ? 16.392 -5.505 -1.033 1.00 78.75 176 GLU A N 1
ATOM 1390 C CA . GLU A 1 176 ? 16.490 -5.329 0.413 1.00 78.75 176 GLU A CA 1
ATOM 1391 C C . GLU A 1 176 ? 15.506 -4.228 0.832 1.00 78.75 176 GLU A C 1
ATOM 1393 O O . GLU A 1 176 ? 15.588 -3.110 0.341 1.00 78.75 176 GLU A O 1
ATOM 1398 N N . LEU A 1 177 ? 14.574 -4.545 1.733 1.00 81.88 177 LEU A N 1
ATOM 1399 C CA . LEU A 1 177 ? 13.728 -3.570 2.426 1.00 81.88 177 LEU A CA 1
ATOM 1400 C C . LEU A 1 177 ? 13.940 -3.821 3.921 1.00 81.88 177 LEU A C 1
ATOM 1402 O O . LEU A 1 177 ? 13.669 -4.933 4.386 1.00 81.88 177 LEU A O 1
ATOM 1406 N N . ASP A 1 178 ? 14.475 -2.837 4.642 1.00 79.75 178 ASP A N 1
ATOM 1407 C CA . ASP A 1 178 ? 14.949 -2.989 6.028 1.00 79.75 178 ASP A CA 1
ATOM 1408 C C . ASP A 1 178 ? 14.195 -2.116 7.047 1.00 79.75 178 ASP A C 1
ATOM 1410 O O . ASP A 1 178 ? 14.253 -2.393 8.247 1.00 79.75 178 ASP A O 1
ATOM 1414 N N . GLY A 1 179 ? 13.406 -1.146 6.577 1.00 84.38 179 GLY A N 1
ATOM 1415 C CA . GLY A 1 179 ? 12.536 -0.302 7.389 1.00 84.38 179 GLY A CA 1
ATOM 1416 C C . GLY A 1 179 ? 11.183 -0.044 6.727 1.00 84.38 179 GLY A C 1
ATOM 1417 O O . GLY A 1 179 ? 10.981 -0.291 5.537 1.00 84.38 179 GLY A O 1
ATOM 1418 N N . HIS A 1 180 ? 10.223 0.450 7.497 1.00 88.19 180 HIS A N 1
ATOM 1419 C CA . HIS A 1 180 ? 8.923 0.870 6.985 1.00 88.19 180 HIS A CA 1
ATOM 1420 C C . HIS A 1 180 ? 8.394 2.061 7.776 1.00 88.19 180 HIS A C 1
ATOM 1422 O O . HIS A 1 180 ? 8.721 2.239 8.942 1.00 88.19 180 HIS A O 1
ATOM 1428 N N . HIS A 1 181 ? 7.541 2.852 7.132 1.00 90.00 181 HIS A N 1
ATOM 1429 C CA . HIS A 1 181 ? 6.692 3.841 7.779 1.00 90.00 181 HIS A CA 1
ATOM 1430 C C . HIS A 1 181 ? 5.273 3.670 7.234 1.00 90.00 181 HIS A C 1
ATOM 1432 O O . HIS A 1 181 ? 4.974 4.021 6.088 1.00 90.00 181 HIS A O 1
ATOM 1438 N N . ALA A 1 182 ? 4.416 3.022 8.022 1.00 91.06 182 ALA A N 1
ATOM 1439 C CA . ALA A 1 182 ? 3.093 2.587 7.590 1.00 91.06 182 ALA A CA 1
ATOM 1440 C C . ALA A 1 182 ? 1.989 3.398 8.268 1.00 91.06 182 ALA A C 1
ATOM 1442 O O . ALA A 1 182 ? 1.893 3.439 9.497 1.00 91.06 182 ALA A O 1
ATOM 1443 N N . PHE A 1 183 ? 1.122 4.010 7.463 1.00 91.56 183 PHE A N 1
ATOM 1444 C CA . PHE A 1 183 ? 0.062 4.878 7.955 1.00 91.56 183 PHE A CA 1
ATOM 1445 C C . PHE A 1 183 ? -1.210 4.825 7.101 1.00 91.56 183 PHE A C 1
ATOM 1447 O O . PHE A 1 183 ? -1.243 4.340 5.971 1.00 91.56 183 PHE A O 1
ATOM 1454 N N . VAL A 1 184 ? -2.291 5.353 7.662 1.00 89.19 184 VAL A N 1
ATOM 1455 C CA . VAL A 1 184 ? -3.557 5.609 6.967 1.00 89.19 184 VAL A CA 1
ATOM 1456 C C . VAL A 1 184 ? -3.731 7.108 6.827 1.00 89.19 184 VAL A C 1
ATOM 1458 O O . VAL A 1 184 ? -3.469 7.837 7.780 1.00 89.19 184 VAL A O 1
ATOM 1461 N N . VAL A 1 185 ? -4.210 7.561 5.670 1.00 85.94 185 VAL A N 1
ATOM 1462 C CA . VAL A 1 185 ? -4.578 8.954 5.407 1.00 85.94 185 VAL A CA 1
ATOM 1463 C C . VAL A 1 185 ? -6.092 9.062 5.269 1.00 85.94 185 VAL A C 1
ATOM 1465 O O . VAL A 1 185 ? -6.725 8.352 4.485 1.00 85.94 185 VAL A O 1
ATOM 1468 N N . HIS A 1 186 ? -6.695 9.982 6.019 1.00 80.88 186 HIS A N 1
ATOM 1469 C CA . HIS A 1 186 ? -8.131 10.224 5.955 1.00 80.88 186 HIS A CA 1
ATOM 1470 C C . HIS A 1 186 ? -8.440 11.429 5.064 1.00 80.88 186 HIS A C 1
ATOM 1472 O O . HIS A 1 186 ? -8.464 12.573 5.522 1.00 80.88 186 HIS A O 1
ATOM 1478 N N . TYR A 1 187 ? -8.735 11.162 3.793 1.00 77.06 187 TYR A N 1
ATOM 1479 C CA . TYR A 1 187 ? -9.313 12.162 2.898 1.00 77.06 187 TYR A CA 1
ATOM 1480 C C . TYR A 1 187 ? -10.812 12.329 3.167 1.00 77.06 187 TYR A C 1
ATOM 1482 O O . TYR A 1 187 ? -11.539 11.340 3.273 1.00 77.06 187 TYR A O 1
ATOM 1490 N N . ARG A 1 188 ? -11.285 13.574 3.312 1.00 70.19 188 ARG A N 1
ATOM 1491 C CA . ARG A 1 188 ? -12.703 13.864 3.601 1.00 70.19 188 ARG A CA 1
ATOM 1492 C C . ARG A 1 188 ? -13.103 15.289 3.169 1.00 70.19 188 ARG A C 1
ATOM 1494 O O . ARG A 1 188 ? -13.235 16.169 4.028 1.00 70.19 188 ARG A O 1
ATOM 1501 N N . PRO A 1 189 ? -13.293 15.538 1.858 1.00 59.25 189 PRO A N 1
ATOM 1502 C CA . PRO A 1 189 ? -13.457 16.891 1.324 1.00 59.25 189 PRO A CA 1
ATOM 1503 C C . PRO A 1 189 ? -14.674 17.642 1.885 1.00 59.25 189 PRO A C 1
ATOM 1505 O O . PRO A 1 189 ? -14.546 18.803 2.268 1.00 59.25 189 PRO A O 1
ATOM 1508 N N . GLU A 1 190 ? -15.822 16.976 2.025 1.00 56.94 190 GLU A N 1
ATOM 1509 C CA . GLU A 1 190 ? -17.105 17.625 2.353 1.00 56.94 190 GLU A CA 1
ATOM 1510 C C . GLU A 1 190 ? -17.288 18.030 3.830 1.00 56.94 190 GLU A C 1
ATOM 1512 O O . GLU A 1 190 ? -18.240 18.732 4.163 1.00 56.94 190 GLU A O 1
ATOM 1517 N N . ALA A 1 191 ? -16.413 17.587 4.742 1.00 58.12 191 ALA A N 1
ATOM 1518 C CA . ALA A 1 191 ? -16.669 17.671 6.188 1.00 58.12 191 ALA A CA 1
ATOM 1519 C C . ALA A 1 191 ? -15.679 18.539 6.985 1.00 58.12 191 ALA A C 1
ATOM 1521 O O . ALA A 1 191 ? -15.846 18.676 8.198 1.00 58.12 191 ALA A O 1
ATOM 1522 N N . GLY A 1 192 ? -14.605 19.045 6.365 1.00 60.22 192 GLY A N 1
ATOM 1523 C CA . GLY A 1 192 ? -13.508 19.729 7.077 1.00 60.22 192 GLY A CA 1
ATOM 1524 C C . GLY A 1 192 ? -12.793 18.855 8.128 1.00 60.22 192 GLY A C 1
ATOM 1525 O O . GLY A 1 192 ? -12.114 19.366 9.014 1.00 60.22 192 GLY A O 1
ATOM 1526 N N . ARG A 1 193 ? -12.982 17.529 8.057 1.00 65.25 193 ARG A N 1
ATOM 1527 C CA . ARG A 1 193 ? -12.497 16.509 9.008 1.00 65.25 193 ARG A CA 1
ATOM 1528 C C . ARG A 1 193 ? -11.635 15.461 8.295 1.00 65.25 193 ARG A C 1
ATOM 1530 O O . ARG A 1 193 ? -11.785 14.263 8.531 1.00 65.25 193 ARG A O 1
ATOM 1537 N N . GLY A 1 194 ? -10.800 15.929 7.377 1.00 67.38 194 GLY A N 1
ATOM 1538 C CA . GLY A 1 194 ? -9.910 15.130 6.546 1.00 67.38 194 GLY A CA 1
ATOM 1539 C C . GLY A 1 194 ? -9.044 16.022 5.663 1.00 67.38 194 GLY A C 1
ATOM 1540 O O . GLY A 1 194 ? -9.268 17.234 5.571 1.00 67.38 194 GLY A O 1
ATOM 1541 N N . ASP A 1 195 ? -8.045 15.428 5.021 1.00 74.00 195 ASP A N 1
ATOM 1542 C CA . ASP A 1 195 ? -7.304 16.091 3.949 1.00 74.00 195 ASP A CA 1
ATOM 1543 C C . ASP A 1 195 ? -8.157 16.118 2.658 1.00 74.00 195 ASP A C 1
ATOM 1545 O O . ASP A 1 195 ? -9.138 15.378 2.532 1.00 74.00 195 ASP A O 1
ATOM 1549 N N . GLN A 1 196 ? -7.846 17.020 1.723 1.00 75.56 196 GLN A N 1
ATOM 1550 C CA . GLN A 1 196 ? -8.568 17.158 0.442 1.00 75.56 196 GLN A CA 1
ATOM 1551 C C . GLN A 1 196 ? -7.681 16.671 -0.704 1.00 75.56 196 GLN A C 1
ATOM 1553 O O . GLN A 1 196 ? -8.046 15.792 -1.484 1.00 75.56 196 GLN A O 1
ATOM 1558 N N . ASP A 1 197 ? -6.472 17.211 -0.731 1.00 77.81 197 ASP A N 1
ATOM 1559 C CA . ASP A 1 197 ? -5.373 16.846 -1.596 1.00 77.81 197 ASP A CA 1
ATOM 1560 C C . ASP A 1 197 ? -4.062 16.787 -0.800 1.00 77.81 197 ASP A C 1
ATOM 1562 O O . ASP A 1 197 ? -3.984 17.165 0.374 1.00 77.81 197 ASP A O 1
ATOM 1566 N N . LEU A 1 198 ? -3.033 16.265 -1.456 1.00 81.19 198 LEU A N 1
ATOM 1567 C CA . LEU A 1 198 ? -1.663 16.219 -0.976 1.00 81.19 198 LEU A CA 1
ATOM 1568 C C . LEU A 1 198 ? -0.774 16.736 -2.117 1.00 81.19 198 LEU A C 1
ATOM 1570 O O . LEU A 1 198 ? -0.678 16.032 -3.123 1.00 81.19 198 LEU A O 1
ATOM 1574 N N . PRO A 1 199 ? -0.180 17.947 -2.024 1.00 82.94 199 PRO A N 1
ATOM 1575 C CA . PRO A 1 199 ? 0.568 18.581 -3.120 1.00 82.94 199 PRO A CA 1
ATOM 1576 C C . PRO A 1 199 ? 1.710 17.716 -3.679 1.00 82.94 199 PRO A C 1
ATOM 1578 O O . PRO A 1 199 ? 2.151 16.809 -2.979 1.00 82.94 199 PRO A O 1
ATOM 1581 N N . PRO A 1 200 ? 2.240 17.997 -4.888 1.00 83.38 200 PRO A N 1
ATOM 1582 C CA . PRO A 1 200 ? 3.339 17.227 -5.477 1.00 83.38 200 PRO A CA 1
ATOM 1583 C C . PRO A 1 200 ? 4.539 17.061 -4.533 1.00 83.38 200 PRO A C 1
ATOM 1585 O O . PRO A 1 200 ? 5.182 18.044 -4.162 1.00 83.38 200 PRO A O 1
ATOM 1588 N N . HIS A 1 201 ? 4.828 15.815 -4.162 1.00 86.06 201 HIS A N 1
ATOM 1589 C CA . HIS A 1 201 ? 5.936 15.406 -3.306 1.00 86.06 201 HIS A CA 1
ATOM 1590 C C . HIS A 1 201 ? 6.601 14.117 -3.802 1.00 86.06 201 HIS A C 1
ATOM 1592 O O . HIS A 1 201 ? 6.015 13.286 -4.499 1.00 86.06 201 HIS A O 1
ATOM 1598 N N . ARG A 1 202 ? 7.850 13.934 -3.374 1.00 84.88 202 ARG A N 1
ATOM 1599 C CA . ARG A 1 202 ? 8.546 12.651 -3.413 1.00 84.88 202 ARG A CA 1
ATOM 1600 C C . ARG A 1 202 ? 8.343 11.955 -2.069 1.00 84.88 202 ARG A C 1
ATOM 1602 O O . ARG A 1 202 ? 8.523 12.590 -1.033 1.00 84.88 202 ARG A O 1
ATOM 1609 N N . ASP A 1 203 ? 8.059 10.660 -2.097 1.00 85.62 203 ASP A N 1
ATOM 1610 C CA . ASP A 1 203 ? 8.132 9.824 -0.901 1.00 85.62 203 ASP A CA 1
ATOM 1611 C C . ASP A 1 203 ? 9.583 9.593 -0.461 1.00 85.62 203 ASP A C 1
ATOM 1613 O O . ASP A 1 203 ? 10.485 9.392 -1.288 1.00 85.62 203 ASP A O 1
ATOM 1617 N N . ASP A 1 204 ? 9.793 9.561 0.854 1.00 85.75 204 ASP A N 1
ATOM 1618 C CA . ASP A 1 204 ? 11.043 9.104 1.460 1.00 85.75 204 ASP A CA 1
ATOM 1619 C C . ASP A 1 204 ? 11.019 7.570 1.570 1.00 85.75 204 ASP A C 1
ATOM 1621 O O . ASP A 1 204 ? 10.771 6.989 2.621 1.00 85.75 204 ASP A O 1
ATOM 1625 N N . SER A 1 205 ? 11.127 6.917 0.411 1.00 84.50 205 SER A N 1
ATOM 1626 C CA . SER A 1 205 ? 11.226 5.462 0.261 1.00 84.50 205 SER A CA 1
ATOM 1627 C C . SER A 1 205 ? 11.688 5.079 -1.145 1.00 84.50 205 SER A C 1
ATOM 1629 O O . SER A 1 205 ? 11.472 5.818 -2.109 1.00 84.50 205 SER A O 1
ATOM 1631 N N . GLU A 1 206 ? 12.279 3.895 -1.281 1.00 84.25 206 GLU A N 1
ATOM 1632 C CA . GLU A 1 206 ? 12.591 3.257 -2.561 1.00 84.25 206 GLU A CA 1
ATOM 1633 C C . GLU A 1 206 ? 11.352 2.617 -3.191 1.00 84.25 206 GLU A C 1
ATOM 1635 O O . GLU A 1 206 ? 11.189 2.659 -4.412 1.00 84.25 206 GLU A O 1
ATOM 1640 N N . VAL A 1 207 ? 10.470 2.042 -2.363 1.00 86.94 207 VAL A N 1
ATOM 1641 C CA . VAL A 1 207 ? 9.225 1.404 -2.806 1.00 86.94 207 VAL A CA 1
ATOM 1642 C C . VAL A 1 207 ? 8.058 1.843 -1.920 1.00 86.94 207 VAL A C 1
ATOM 1644 O O . VAL A 1 207 ? 7.939 1.452 -0.758 1.00 86.94 207 VAL A O 1
ATOM 1647 N N . THR A 1 208 ? 7.138 2.611 -2.500 1.00 90.56 208 THR A N 1
ATOM 1648 C CA . THR A 1 208 ? 5.861 2.954 -1.863 1.00 90.56 208 THR A CA 1
ATOM 1649 C C . THR A 1 208 ? 4.794 1.929 -2.231 1.00 90.56 208 THR A C 1
ATOM 1651 O O . THR A 1 208 ? 4.562 1.655 -3.409 1.00 90.56 208 THR A O 1
ATOM 1654 N N . PHE A 1 209 ? 4.089 1.402 -1.232 1.00 90.81 209 PHE A N 1
ATOM 1655 C CA . PHE A 1 209 ? 2.927 0.540 -1.409 1.00 90.81 209 PHE A CA 1
ATOM 1656 C C . PHE A 1 209 ? 1.658 1.272 -0.956 1.00 90.81 209 PHE A C 1
ATOM 1658 O O . PHE A 1 209 ? 1.472 1.562 0.225 1.00 90.81 209 PHE A O 1
ATOM 1665 N N . ASN A 1 210 ? 0.780 1.590 -1.906 1.00 89.50 210 ASN A N 1
ATOM 1666 C CA . ASN A 1 210 ? -0.421 2.394 -1.681 1.00 89.50 210 ASN A CA 1
ATOM 1667 C C . ASN A 1 210 ? -1.680 1.537 -1.891 1.00 89.50 210 ASN A C 1
ATOM 1669 O O . ASN A 1 210 ? -1.769 0.797 -2.871 1.00 89.50 210 ASN A O 1
ATOM 1673 N N . MET A 1 211 ? -2.641 1.615 -0.969 1.00 86.69 211 MET A N 1
ATOM 1674 C CA . MET A 1 211 ? -3.831 0.766 -0.944 1.00 86.69 211 MET A CA 1
ATOM 1675 C C . MET A 1 211 ? -5.092 1.581 -0.652 1.00 86.69 211 MET A C 1
ATOM 1677 O O . MET A 1 211 ? -5.229 2.181 0.413 1.00 86.69 211 MET A O 1
ATOM 1681 N N . ALA A 1 212 ? -6.075 1.518 -1.549 1.00 81.75 212 ALA A N 1
ATOM 1682 C CA . ALA A 1 212 ? -7.428 1.966 -1.239 1.00 81.75 212 ALA A CA 1
ATOM 1683 C C . ALA A 1 212 ? -8.130 0.958 -0.301 1.00 81.75 212 ALA A C 1
ATOM 1685 O O . ALA A 1 212 ? -8.261 -0.225 -0.614 1.00 81.75 212 ALA A O 1
ATOM 1686 N N . LEU A 1 213 ? -8.603 1.444 0.844 1.00 79.25 213 LEU A N 1
ATOM 1687 C CA . LEU A 1 213 ? -9.330 0.720 1.888 1.00 79.25 213 LEU A CA 1
ATOM 1688 C C . LEU A 1 213 ? -10.756 1.265 1.973 1.00 79.25 213 LEU A C 1
ATOM 1690 O O . LEU A 1 213 ? -10.907 2.433 2.321 1.00 79.25 213 LEU A O 1
ATOM 1694 N N . GLY A 1 214 ? -11.829 0.495 1.744 1.00 66.25 214 GLY A N 1
ATOM 1695 C CA . GLY A 1 214 ? -13.128 1.146 1.936 1.00 66.25 214 GLY A CA 1
ATOM 1696 C C . GLY A 1 214 ? -14.462 0.489 1.666 1.00 66.25 214 GLY A C 1
ATOM 1697 O O . GLY A 1 214 ? -14.589 -0.648 1.221 1.00 66.25 214 GLY A O 1
ATOM 1698 N N . ARG A 1 215 ? -15.461 1.332 1.952 1.00 55.97 215 ARG A N 1
ATOM 1699 C CA . ARG A 1 215 ? -16.891 1.227 1.668 1.00 55.97 215 ARG A CA 1
ATOM 1700 C C . ARG A 1 215 ? -17.382 2.653 1.327 1.00 55.97 215 ARG A C 1
ATOM 1702 O O . ARG A 1 215 ? -17.388 3.494 2.219 1.00 55.97 215 ARG A O 1
ATOM 1709 N N . SER A 1 216 ? -17.780 2.917 0.074 1.00 51.97 216 SER A N 1
ATOM 1710 C CA . SER A 1 216 ? -18.347 4.192 -0.465 1.00 51.97 216 SER A CA 1
ATOM 1711 C C . SER A 1 216 ? -17.471 5.484 -0.414 1.00 51.97 216 SER A C 1
ATOM 1713 O O . SER A 1 216 ? -17.345 6.101 0.634 1.00 51.97 216 SER A O 1
ATOM 1715 N N . TRP A 1 217 ? -16.963 5.938 -1.581 1.00 60.94 217 TRP A N 1
ATOM 1716 C CA . TRP A 1 217 ? -16.470 7.301 -1.928 1.00 60.94 217 TRP A CA 1
ATOM 1717 C C . TRP A 1 217 ? -16.773 7.592 -3.412 1.00 60.94 217 TRP A C 1
ATOM 1719 O O . TRP A 1 217 ? -17.229 6.678 -4.106 1.00 60.94 217 TRP A O 1
ATOM 1729 N N . GLN A 1 218 ? -16.459 8.789 -3.925 1.00 52.91 218 GLN A N 1
ATOM 1730 C CA . GLN A 1 218 ? -16.559 9.129 -5.357 1.00 52.91 218 GLN A CA 1
ATOM 1731 C C . GLN A 1 218 ? -15.190 9.343 -6.038 1.00 52.91 218 GLN A C 1
ATOM 1733 O O . GLN A 1 218 ? -14.973 10.262 -6.819 1.00 52.91 218 GLN A O 1
ATOM 1738 N N . GLY A 1 219 ? -14.283 8.396 -5.796 1.00 56.69 219 GLY A N 1
ATOM 1739 C CA . GLY A 1 219 ? -12.971 8.301 -6.428 1.00 56.69 219 GLY A CA 1
ATOM 1740 C C . GLY A 1 219 ? -11.839 8.857 -5.567 1.00 56.69 219 GLY A C 1
ATOM 1741 O O . GLY A 1 219 ? -12.022 9.701 -4.694 1.00 56.69 219 GLY A O 1
ATOM 1742 N N . CYS A 1 220 ? -10.633 8.376 -5.845 1.00 70.94 220 CYS A N 1
ATOM 1743 C CA . CYS A 1 220 ? -9.393 9.002 -5.411 1.00 70.94 220 CYS A CA 1
ATOM 1744 C C . CYS A 1 220 ? -8.362 8.808 -6.508 1.00 70.94 220 CYS A C 1
ATOM 1746 O O . CYS A 1 220 ? -8.243 7.717 -7.076 1.00 70.94 220 CYS A O 1
ATOM 1748 N N . ARG A 1 221 ? -7.637 9.885 -6.793 1.00 83.62 221 ARG A N 1
ATOM 1749 C CA . ARG A 1 221 ? -6.681 9.961 -7.882 1.00 83.62 221 ARG A CA 1
ATOM 1750 C C . ARG A 1 221 ? -5.276 10.098 -7.332 1.00 83.62 221 ARG A C 1
ATOM 1752 O O . ARG A 1 221 ? -4.980 11.065 -6.627 1.00 83.62 221 ARG A O 1
ATOM 1759 N N . LEU A 1 222 ? -4.401 9.188 -7.739 1.00 87.94 222 LEU A N 1
ATOM 1760 C CA . LEU A 1 222 ? -2.967 9.440 -7.749 1.00 87.94 222 LEU A CA 1
ATOM 1761 C C . LEU A 1 222 ? -2.617 10.129 -9.063 1.00 87.94 222 LEU A C 1
ATOM 1763 O O . LEU A 1 222 ? -2.989 9.665 -10.139 1.00 87.94 222 LEU A O 1
ATOM 1767 N N . ILE A 1 223 ? -1.907 11.244 -8.982 1.00 87.62 223 ILE A N 1
ATOM 1768 C CA . ILE A 1 223 ? -1.371 11.956 -10.138 1.00 87.62 223 ILE A CA 1
ATOM 1769 C C . ILE A 1 223 ? 0.144 11.854 -10.044 1.00 87.62 223 ILE A C 1
ATOM 1771 O O . ILE A 1 223 ? 0.745 12.276 -9.059 1.00 87.62 223 ILE A O 1
ATOM 1775 N N . PHE A 1 224 ? 0.757 11.286 -11.072 1.00 89.88 224 PHE A N 1
ATOM 1776 C CA . PHE A 1 224 ? 2.198 11.139 -11.182 1.00 89.88 224 PHE A CA 1
ATOM 1777 C C . PHE A 1 224 ? 2.740 12.215 -12.120 1.00 89.88 224 PHE A C 1
ATOM 1779 O O . PHE A 1 224 ? 2.229 12.405 -13.230 1.00 89.88 224 PHE A O 1
ATOM 1786 N N . CYS A 1 225 ? 3.789 12.898 -11.678 1.00 89.38 225 CYS A N 1
ATOM 1787 C CA . CYS A 1 225 ? 4.444 13.973 -12.412 1.00 89.38 225 CYS A CA 1
ATOM 1788 C C . CYS A 1 225 ? 5.772 13.490 -13.029 1.00 89.38 225 CYS A C 1
ATOM 1790 O O . CYS A 1 225 ? 5.997 12.278 -13.186 1.00 89.38 225 CYS A O 1
ATOM 1792 N N . GLY A 1 226 ? 6.638 14.422 -13.431 1.00 83.56 226 GLY A N 1
ATOM 1793 C CA . GLY A 1 226 ? 8.017 14.128 -13.819 1.00 83.56 226 GLY A CA 1
ATOM 1794 C C . GLY A 1 226 ? 8.845 13.490 -12.698 1.00 83.56 226 GLY A C 1
ATOM 1795 O O . GLY A 1 226 ? 8.401 13.328 -11.556 1.00 83.56 226 GLY A O 1
ATOM 1796 N N . LEU A 1 227 ? 10.071 13.095 -13.033 1.00 84.12 227 LEU A N 1
ATOM 1797 C CA . LEU A 1 227 ? 11.008 12.562 -12.041 1.00 84.12 227 LEU A CA 1
ATOM 1798 C C . LEU A 1 227 ? 11.663 13.712 -11.269 1.00 84.12 227 LEU A C 1
ATOM 1800 O O . LEU A 1 227 ? 11.870 14.802 -11.798 1.00 84.12 227 LEU A O 1
ATOM 1804 N N . MET A 1 228 ? 12.031 13.462 -10.013 1.00 77.12 228 MET A N 1
ATOM 1805 C CA . MET A 1 228 ? 12.874 14.387 -9.260 1.00 77.12 228 MET A CA 1
ATOM 1806 C C . MET A 1 228 ? 14.173 14.666 -10.024 1.00 77.12 228 MET A C 1
ATOM 1808 O O . MET A 1 228 ? 14.752 13.759 -10.617 1.00 77.12 228 MET A O 1
ATOM 1812 N N . GLN A 1 229 ? 14.624 15.923 -9.965 1.00 79.69 229 GLN A N 1
ATOM 1813 C CA . GLN A 1 229 ? 15.797 16.458 -10.675 1.00 79.69 229 GLN A CA 1
ATOM 1814 C C . GLN A 1 229 ? 15.657 16.585 -12.209 1.00 79.69 229 GLN A C 1
ATOM 1816 O O . GLN A 1 229 ? 16.580 17.091 -12.843 1.00 79.69 229 GLN A O 1
ATOM 1821 N N . GLU A 1 230 ? 14.518 16.218 -12.806 1.00 84.06 230 GLU A N 1
ATOM 1822 C CA . GLU A 1 230 ? 14.227 16.496 -14.222 1.00 84.06 230 GLU A CA 1
ATOM 1823 C C . GLU A 1 230 ? 13.453 17.824 -14.400 1.00 84.06 230 GLU A C 1
ATOM 1825 O O . GLU A 1 230 ? 12.719 18.242 -13.497 1.00 84.06 230 GLU A O 1
ATOM 1830 N N . PRO A 1 231 ? 13.546 18.504 -15.565 1.00 86.38 231 PRO A N 1
ATOM 1831 C CA . PRO A 1 231 ? 12.833 19.767 -15.816 1.00 86.38 231 PRO A CA 1
ATOM 1832 C C . PRO A 1 231 ? 11.299 19.661 -15.783 1.00 86.38 231 PRO A C 1
ATOM 1834 O O . PRO A 1 231 ? 10.606 20.672 -15.663 1.00 86.38 231 PRO A O 1
ATOM 1837 N N . ASP A 1 232 ? 10.758 18.449 -15.912 1.00 84.62 232 ASP A N 1
ATOM 1838 C CA . ASP A 1 232 ? 9.327 18.151 -15.922 1.00 84.62 232 ASP A CA 1
ATOM 1839 C C . ASP A 1 232 ? 8.779 17.746 -14.539 1.00 84.62 232 ASP A C 1
ATOM 1841 O O . ASP A 1 232 ? 7.617 17.363 -14.436 1.00 84.62 232 ASP A O 1
ATOM 1845 N N . VAL A 1 233 ? 9.574 17.855 -13.465 1.00 81.69 233 VAL A N 1
ATOM 1846 C CA . VAL A 1 233 ? 9.244 17.365 -12.109 1.00 81.69 233 VAL A CA 1
ATOM 1847 C C . VAL A 1 233 ? 7.860 17.785 -11.587 1.00 81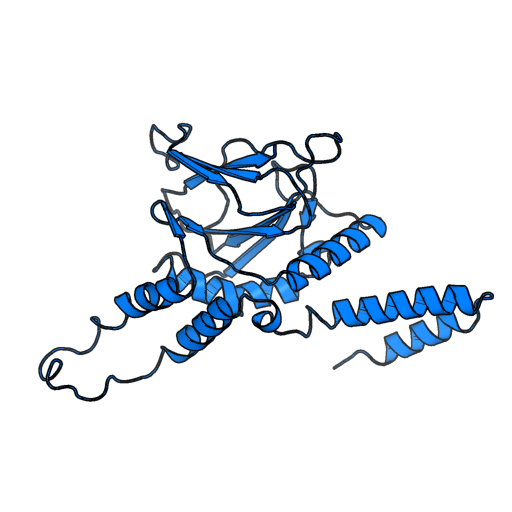.69 233 VAL A C 1
ATOM 1849 O O . VAL A 1 233 ? 7.220 17.012 -10.878 1.00 81.69 233 VAL A O 1
ATOM 1852 N N . HIS A 1 234 ? 7.355 18.970 -11.946 1.00 83.38 234 HIS A N 1
ATOM 1853 C CA . HIS A 1 234 ? 6.021 19.460 -11.552 1.00 83.38 234 HIS A CA 1
ATOM 1854 C C . HIS A 1 234 ? 4.944 19.318 -12.643 1.00 83.38 234 HIS A C 1
ATOM 1856 O O . HIS A 1 234 ? 3.794 19.690 -12.419 1.00 83.38 234 HIS A O 1
ATOM 1862 N N . GLN A 1 235 ? 5.297 18.806 -13.821 1.00 85.62 235 GLN A N 1
ATOM 1863 C CA . GLN A 1 235 ? 4.374 18.603 -14.935 1.00 85.62 235 GLN A CA 1
ATOM 1864 C C . GLN A 1 235 ? 3.632 17.278 -14.758 1.00 85.62 235 GLN A C 1
ATOM 1866 O O . GLN A 1 235 ? 4.242 16.249 -14.468 1.00 85.62 235 GLN A O 1
ATOM 1871 N N . HIS A 1 236 ? 2.312 17.304 -14.941 1.00 89.25 236 HIS A N 1
ATOM 1872 C CA . HIS A 1 236 ? 1.476 16.104 -14.946 1.00 89.25 236 HIS A CA 1
ATOM 1873 C C . HIS A 1 236 ? 1.896 15.162 -16.080 1.00 89.25 236 HIS A C 1
ATOM 1875 O O . HIS A 1 236 ? 1.978 15.585 -17.229 1.00 89.25 236 HIS A O 1
ATOM 1881 N N . GLN A 1 237 ? 2.136 13.890 -15.751 1.00 87.69 237 GLN A N 1
ATOM 1882 C CA . GLN A 1 237 ? 2.467 12.844 -16.724 1.00 87.69 237 GLN A CA 1
ATOM 1883 C C . GLN A 1 237 ? 1.307 11.862 -16.906 1.00 87.69 237 GLN A C 1
ATOM 1885 O O . GLN A 1 237 ? 0.913 11.557 -18.028 1.00 87.69 237 GLN A O 1
ATOM 1890 N N . ILE A 1 238 ? 0.750 11.350 -15.804 1.00 89.69 238 ILE A N 1
ATOM 1891 C CA . ILE A 1 238 ? -0.362 10.393 -15.833 1.00 89.69 238 ILE A CA 1
ATOM 1892 C C . ILE A 1 238 ? -1.158 10.433 -14.529 1.00 89.69 238 ILE A C 1
ATOM 1894 O O . ILE A 1 238 ? -0.629 10.779 -13.475 1.00 89.69 238 ILE A O 1
ATOM 1898 N N . SER A 1 239 ? -2.437 10.077 -14.604 1.00 89.00 239 SER A N 1
ATOM 1899 C CA . SER A 1 239 ? -3.317 9.901 -13.449 1.00 89.00 239 SER A CA 1
ATOM 1900 C C . SER A 1 239 ? -3.773 8.449 -13.361 1.00 89.00 239 SER A C 1
ATOM 1902 O O . SER A 1 239 ? -4.049 7.839 -14.390 1.00 89.00 239 SER A O 1
ATOM 1904 N N . TYR A 1 240 ? -3.905 7.932 -12.145 1.00 86.88 240 TYR A N 1
ATOM 1905 C CA . TYR A 1 240 ? -4.541 6.655 -11.850 1.00 86.88 240 TYR A CA 1
ATOM 1906 C C . TYR A 1 240 ? -5.684 6.882 -10.863 1.00 86.88 240 TYR A C 1
ATOM 1908 O O . TYR A 1 240 ? -5.469 7.411 -9.771 1.00 86.88 240 TYR A O 1
ATOM 1916 N N . ASP A 1 241 ? -6.891 6.489 -11.262 1.00 83.94 241 ASP A N 1
ATOM 1917 C CA . ASP A 1 241 ? -8.080 6.522 -10.417 1.00 83.94 241 ASP A CA 1
ATOM 1918 C C . ASP A 1 241 ? -8.277 5.142 -9.790 1.00 83.94 241 ASP A C 1
ATOM 1920 O O . ASP A 1 241 ? -8.431 4.149 -10.502 1.00 83.94 241 ASP A O 1
ATOM 1924 N N . PHE A 1 242 ? -8.279 5.064 -8.457 1.00 75.75 242 PHE A N 1
ATOM 1925 C CA . PHE A 1 242 ? -8.494 3.788 -7.777 1.00 75.75 242 PHE A CA 1
ATOM 1926 C C . PHE A 1 242 ? -9.893 3.232 -8.094 1.00 75.75 242 PHE A C 1
ATOM 1928 O O . PHE A 1 242 ? -10.888 3.922 -7.849 1.00 75.75 242 PHE A O 1
ATOM 1935 N N . PRO A 1 243 ? -10.009 1.978 -8.575 1.00 65.62 243 PRO A N 1
ATOM 1936 C CA . PRO A 1 243 ? -11.304 1.371 -8.837 1.00 65.62 243 PRO A CA 1
ATOM 1937 C C . PRO A 1 243 ? -12.067 1.142 -7.527 1.00 65.62 243 PRO A C 1
ATOM 1939 O O . PRO A 1 243 ? -11.534 0.605 -6.555 1.00 65.62 243 PRO A O 1
ATOM 1942 N N . GLY A 1 244 ? -13.348 1.508 -7.513 1.00 55.75 244 GLY A N 1
ATOM 1943 C CA . GLY A 1 244 ? -14.217 1.315 -6.355 1.00 55.75 244 GLY A CA 1
ATOM 1944 C C . GLY A 1 244 ? -14.174 2.473 -5.356 1.00 55.75 244 GLY A C 1
ATOM 1945 O O . GLY A 1 244 ? -14.143 3.642 -5.737 1.00 55.75 244 GLY A O 1
ATOM 1946 N N . THR A 1 245 ? -14.299 2.152 -4.063 1.00 45.28 245 THR A N 1
ATOM 1947 C CA . THR A 1 245 ? -14.839 3.101 -3.079 1.00 45.28 245 THR A CA 1
ATOM 1948 C C . THR A 1 245 ? -14.188 3.066 -1.688 1.00 45.28 245 THR A C 1
ATOM 1950 O O . THR A 1 245 ? -14.271 2.013 -1.055 1.00 45.28 245 THR A O 1
ATOM 1953 N N . GLY A 1 246 ? -13.634 4.174 -1.152 1.00 51.78 246 GLY A N 1
ATOM 1954 C CA . GLY A 1 246 ? -12.990 4.132 0.175 1.00 51.78 246 GLY A CA 1
ATOM 1955 C C . GLY A 1 246 ? -12.275 5.333 0.826 1.00 51.78 246 GLY A C 1
ATOM 1956 O O . GLY A 1 246 ? -12.798 6.435 0.913 1.00 51.78 246 GLY A O 1
ATOM 1957 N N . VAL A 1 247 ? -11.127 5.006 1.426 1.00 48.94 247 VAL A N 1
ATOM 1958 C CA . VAL A 1 247 ? -10.131 5.763 2.214 1.00 48.94 247 VAL A CA 1
ATOM 1959 C C . VAL A 1 247 ? -8.753 5.263 1.733 1.00 48.94 247 VAL A C 1
ATOM 1961 O O . VAL A 1 247 ? -8.680 4.203 1.114 1.00 48.94 247 VAL A O 1
ATOM 1964 N N . GLN A 1 248 ? -7.648 5.967 1.985 1.00 50.75 248 GLN A N 1
ATOM 1965 C CA . GLN A 1 248 ? -6.326 5.575 1.474 1.00 50.75 248 GLN A CA 1
ATOM 1966 C C . GLN A 1 248 ? -5.371 5.171 2.610 1.00 50.75 248 GLN A C 1
ATOM 1968 O O . GLN A 1 248 ? -5.145 5.942 3.540 1.00 50.75 248 GLN A O 1
ATOM 1973 N N . ALA A 1 249 ? -4.795 3.970 2.544 1.00 53.25 249 ALA A N 1
ATOM 1974 C CA . ALA A 1 249 ? -3.606 3.602 3.313 1.00 53.25 249 ALA A CA 1
ATOM 1975 C C . ALA A 1 249 ? -2.355 3.733 2.455 1.00 53.25 249 ALA A C 1
ATOM 1977 O O . ALA A 1 249 ? -2.342 3.329 1.292 1.00 53.25 249 ALA A O 1
ATOM 1978 N N . GLU A 1 250 ? -1.283 4.236 3.057 1.00 56.12 250 GLU A N 1
ATOM 1979 C CA . GLU A 1 250 ? 0.019 4.342 2.412 1.00 56.12 250 GLU A CA 1
ATOM 1980 C C . GLU A 1 250 ? 1.086 3.715 3.317 1.00 56.12 250 GLU A C 1
ATOM 1982 O O . GLU A 1 250 ? 1.282 4.102 4.469 1.00 56.12 250 GLU A O 1
ATOM 1987 N N . SER A 1 251 ? 1.774 2.706 2.790 1.00 43.56 251 SER A N 1
ATOM 1988 C CA . SER A 1 251 ? 2.918 2.061 3.425 1.00 43.56 251 SER A CA 1
ATOM 1989 C C . SER A 1 251 ? 4.170 2.417 2.639 1.00 43.56 251 SER A C 1
ATOM 1991 O O . SER A 1 251 ? 4.373 1.962 1.512 1.00 43.56 251 SER A O 1
ATOM 1993 N N . HIS A 1 252 ? 5.023 3.230 3.245 1.00 61.59 252 HIS A N 1
ATOM 1994 C CA . HIS A 1 252 ? 6.334 3.559 2.706 1.00 61.59 252 HIS A CA 1
ATOM 1995 C C . HIS A 1 252 ? 7.314 2.495 3.196 1.00 61.59 252 HIS A C 1
ATOM 1997 O O . HIS A 1 252 ? 7.344 2.187 4.388 1.00 61.59 252 HIS A O 1
ATOM 2003 N N . ASN A 1 253 ? 8.063 1.874 2.285 1.00 56.53 253 ASN A N 1
ATOM 2004 C CA . ASN A 1 253 ? 9.032 0.835 2.626 1.00 56.53 253 ASN A CA 1
ATOM 2005 C C . ASN A 1 253 ? 10.417 1.347 2.258 1.00 56.53 253 ASN A C 1
ATOM 2007 O O . ASN A 1 253 ? 10.690 1.615 1.088 1.00 56.53 253 ASN A O 1
ATOM 2011 N N . MET A 1 254 ? 11.252 1.504 3.279 1.00 47.06 254 MET A N 1
ATOM 2012 C CA . MET A 1 254 ? 12.600 2.034 3.151 1.00 47.06 254 MET A CA 1
ATOM 2013 C C . MET A 1 254 ? 13.623 0.895 3.156 1.00 47.06 254 MET A C 1
ATOM 2015 O O . MET A 1 254 ? 13.440 -0.134 3.816 1.00 47.06 254 MET A O 1
ATOM 2019 N N . SER A 1 255 ? 14.713 1.100 2.433 1.00 43.50 255 SER A N 1
ATOM 2020 C CA . SER A 1 255 ? 16.007 0.497 2.724 1.00 43.50 255 SER A CA 1
ATOM 2021 C C . SER A 1 255 ? 16.944 1.580 3.275 1.00 43.50 255 SER A C 1
ATOM 2023 O O . SER A 1 255 ? 16.622 2.772 3.256 1.00 43.50 255 SER A O 1
ATOM 2025 N N . HIS A 1 256 ? 18.100 1.191 3.806 1.00 39.72 256 HIS A N 1
ATOM 2026 C CA . HIS A 1 256 ? 19.112 2.144 4.257 1.00 39.72 256 HIS A CA 1
ATOM 2027 C C . HIS A 1 256 ? 19.463 3.163 3.151 1.00 39.72 256 HIS A C 1
ATOM 2029 O O . HIS A 1 256 ? 19.611 2.760 1.994 1.00 39.72 256 HIS A O 1
ATOM 2035 N N . PRO A 1 257 ? 19.647 4.463 3.474 1.00 38.19 257 PRO A N 1
ATOM 2036 C CA . PRO A 1 257 ? 19.654 5.535 2.482 1.00 38.19 257 PRO A CA 1
ATOM 2037 C C . PRO A 1 257 ? 20.771 5.358 1.451 1.00 38.19 257 PRO A C 1
ATOM 2039 O O . PRO A 1 257 ? 21.940 5.666 1.691 1.00 38.19 257 PRO A O 1
ATOM 2042 N N . ARG A 1 258 ? 20.380 4.888 0.266 1.00 44.53 258 ARG A N 1
ATOM 2043 C CA . ARG A 1 258 ? 21.180 4.927 -0.955 1.00 44.53 258 ARG A CA 1
ATOM 2044 C C . ARG A 1 258 ? 20.691 6.102 -1.794 1.00 44.53 2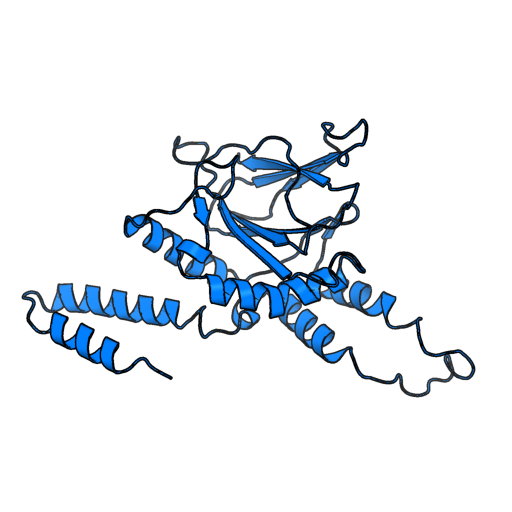58 ARG A C 1
ATOM 2046 O O . ARG A 1 258 ? 19.494 6.225 -2.054 1.00 44.53 258 ARG A O 1
ATOM 2053 N N . ASP A 1 259 ? 21.618 6.957 -2.228 1.00 47.34 259 ASP A N 1
ATOM 2054 C CA . ASP A 1 259 ? 21.347 8.091 -3.120 1.00 47.34 259 ASP A CA 1
ATOM 2055 C C . ASP A 1 259 ? 20.814 7.602 -4.478 1.00 47.34 259 ASP A C 1
ATOM 2057 O O . ASP A 1 259 ? 21.546 7.449 -5.455 1.00 47.34 259 ASP A O 1
ATOM 2061 N N . HIS A 1 260 ? 19.510 7.338 -4.546 1.00 54.03 260 HIS A N 1
ATOM 2062 C CA . HIS A 1 260 ? 18.804 7.007 -5.774 1.00 54.03 260 HIS A CA 1
ATOM 2063 C C . HIS A 1 260 ? 18.343 8.313 -6.445 1.00 54.03 260 HIS A C 1
ATOM 2065 O O . HIS A 1 260 ? 17.392 8.944 -5.976 1.00 54.03 260 HIS A O 1
ATOM 2071 N N . PRO A 1 261 ? 18.987 8.748 -7.550 1.00 48.41 261 PRO A N 1
ATOM 2072 C CA . PRO A 1 261 ? 18.870 10.125 -8.039 1.00 48.41 261 PRO A CA 1
ATOM 2073 C C . PRO A 1 261 ? 17.536 10.445 -8.728 1.00 48.41 261 PRO A C 1
ATOM 2075 O O . PRO A 1 261 ? 17.295 11.597 -9.073 1.00 48.41 261 PRO A O 1
ATOM 2078 N N . LYS A 1 262 ? 16.672 9.448 -8.969 1.00 55.34 262 LYS A N 1
ATOM 2079 C CA . LYS A 1 262 ? 15.436 9.597 -9.754 1.00 55.34 262 LYS A CA 1
ATOM 2080 C C . LYS A 1 262 ? 14.257 8.893 -9.092 1.00 55.34 262 LYS A C 1
ATOM 2082 O O . LYS A 1 262 ? 13.883 7.787 -9.475 1.00 55.34 262 LYS A O 1
ATOM 2087 N N . ALA A 1 263 ? 13.671 9.559 -8.107 1.00 58.94 263 ALA A N 1
ATOM 2088 C CA . ALA A 1 263 ? 12.399 9.164 -7.516 1.00 58.94 263 ALA A CA 1
ATOM 2089 C C . ALA A 1 263 ? 11.227 9.884 -8.206 1.00 58.94 263 ALA A C 1
ATOM 2091 O O . ALA A 1 263 ? 11.388 10.974 -8.757 1.00 58.94 263 ALA A O 1
ATOM 2092 N N . LEU A 1 264 ? 10.053 9.258 -8.199 1.00 67.62 264 LEU A N 1
ATOM 2093 C CA . LEU A 1 264 ? 8.858 9.782 -8.853 1.00 67.62 264 LEU A CA 1
ATOM 2094 C C . LEU A 1 264 ? 8.153 10.817 -7.968 1.00 67.62 264 LEU A C 1
ATOM 2096 O O . LEU A 1 264 ? 7.943 10.573 -6.783 1.00 67.62 264 LEU A O 1
ATOM 2100 N N . ASN A 1 265 ? 7.769 11.953 -8.551 1.00 68.25 265 ASN A N 1
ATOM 2101 C CA . ASN A 1 265 ? 6.933 12.943 -7.882 1.00 68.25 265 ASN A CA 1
ATOM 2102 C C . ASN A 1 265 ? 5.446 12.554 -8.027 1.00 68.25 265 ASN A C 1
ATOM 2104 O O . ASN A 1 265 ? 4.989 12.284 -9.144 1.00 68.25 265 ASN A O 1
ATOM 2108 N N . LYS A 1 266 ? 4.694 12.507 -6.920 1.00 77.31 266 LYS A N 1
ATOM 2109 C CA . LYS A 1 266 ? 3.263 12.154 -6.876 1.00 77.31 266 LYS A CA 1
ATOM 2110 C C . LYS A 1 266 ? 2.451 13.231 -6.150 1.00 77.31 266 LYS A C 1
ATOM 2112 O O . LYS A 1 266 ? 2.962 13.924 -5.278 1.00 77.31 266 LYS A O 1
ATOM 2117 N N . MET A 1 267 ? 1.163 13.328 -6.453 1.00 74.06 267 MET A N 1
ATOM 2118 C CA . MET A 1 267 ? 0.173 14.007 -5.614 1.00 74.06 267 MET A CA 1
ATOM 2119 C C . MET A 1 267 ? -1.086 13.146 -5.493 1.00 74.06 267 MET A C 1
ATOM 2121 O O . MET A 1 267 ? -1.449 12.436 -6.434 1.00 74.06 267 MET A O 1
ATOM 2125 N N . SER A 1 268 ? -1.762 13.230 -4.351 1.00 72.56 268 SER A N 1
ATOM 2126 C CA . SER A 1 268 ? -3.020 12.519 -4.088 1.00 72.56 268 SER A CA 1
ATOM 2127 C C . SER A 1 268 ? -4.166 13.526 -4.074 1.00 72.56 268 SER A C 1
ATOM 2129 O O . SER A 1 268 ? -4.010 14.627 -3.546 1.00 72.56 268 SER A O 1
ATOM 2131 N N . ARG A 1 269 ? -5.321 13.184 -4.651 1.00 58.19 269 ARG A N 1
ATOM 2132 C CA . ARG A 1 269 ? -6.506 14.053 -4.629 1.00 58.19 269 ARG A CA 1
ATOM 2133 C C . ARG A 1 269 ? -7.791 13.247 -4.484 1.00 58.19 269 ARG A C 1
ATOM 2135 O O . ARG A 1 269 ? -8.071 12.367 -5.300 1.00 58.19 269 ARG A O 1
ATOM 2142 N N . ALA A 1 270 ? -8.571 13.580 -3.461 1.00 57.81 270 ALA A N 1
ATOM 2143 C CA . ALA A 1 270 ? -9.952 13.141 -3.325 1.00 57.81 270 ALA A CA 1
ATOM 2144 C C . ALA A 1 270 ? -10.899 14.114 -4.043 1.00 57.81 270 ALA A C 1
ATOM 2146 O O . ALA A 1 270 ? -10.565 15.286 -4.255 1.00 57.81 270 ALA A O 1
ATOM 2147 N N . PHE A 1 271 ? -12.068 13.604 -4.419 1.00 55.44 271 PHE A N 1
ATOM 2148 C CA . PHE A 1 271 ? -13.143 14.334 -5.083 1.00 55.44 271 PHE A CA 1
ATOM 2149 C C . PHE A 1 271 ? -14.480 13.989 -4.417 1.00 55.44 271 PHE A C 1
ATOM 2151 O O . PHE A 1 271 ? -14.590 12.859 -3.883 1.00 55.44 271 PHE A O 1
#

Foldseek 3Di:
DDDPVVVVVVVVVQPPDPDVVVSVVVVVVVVVVVVLVCVLVVDQCLVFWDVLLSVLLVVLVVVPDDDDPDDPVCPPHDPPPDPVLCVLVVSVVSQPWDCQDQLDIDGRTGDLVVLVSVVVLQVVCVVVVQDADALDPQWDDWHWVVSSVCVVSVVSCCVRRVLSVCCSRPPPLSPDFDDKTKIFAFDDPPPVRGNFKGAWDFDPASDKDKDFRADADDWKKKWWWAWPPDPTLRPTDGIDIDPDHGTMIIMGTHDDDDCPPTTIIIMMGGD

Sequence (271 aa):
MVLPKQEEMLSSLLEDLPGKQALAAVVSTVWDRLAAFRVLFASSWLSFLDPRLRLLLARLSQGSGTQHPACRRCRGREVTNHVADDVPRRLLRRLDVEEIRKNVYAFPAMTADFCRIFLEELTFFYASGLKSARPNSMNRYGAVLEEMGLAPAVADFQRQVLLPLARAFFPSIGDELDGHHAFVVHYRPEAGRGDQDLPPHRDDSEVTFNMALGRSWQGCRLIFCGLMQEPDVHQHQISYDFPGTGVQAESHNMSHPRDHPKALNKMSRAF